Protein AF-0000000072569425 (afdb_homodimer)

Organism: NCBI:txid632245

Solvent-accessible surface area (backbone atoms only — not comparable to full-atom values): 17163 Å² total; per-residue (Å²): 118,71,64,62,54,55,52,51,53,49,50,49,52,51,51,50,49,50,48,49,51,51,51,50,51,50,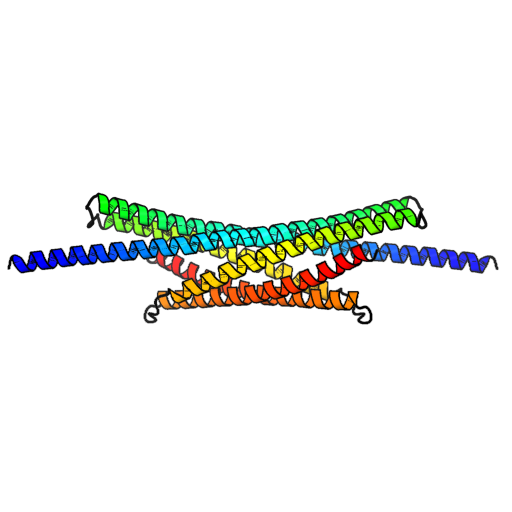49,53,54,51,44,53,52,40,52,55,45,32,51,23,28,49,36,32,20,48,12,27,50,32,38,28,50,17,38,50,47,50,46,49,52,49,50,52,53,51,51,49,51,52,52,31,59,73,65,69,43,80,76,60,57,68,64,59,53,48,54,51,49,51,50,52,47,52,51,48,33,52,21,32,50,37,36,37,53,13,34,49,34,34,36,52,17,37,51,51,46,34,51,51,38,49,54,53,55,70,65,51,76,86,55,70,86,39,67,68,46,40,50,51,49,51,18,44,49,30,31,34,52,8,32,51,32,29,41,53,8,34,52,30,29,33,53,11,41,45,49,50,31,51,54,38,51,49,54,60,68,75,97,119,71,65,60,55,55,52,50,52,49,50,49,52,52,51,50,50,51,49,50,51,51,51,50,51,50,48,53,52,50,44,53,51,40,53,52,44,33,52,24,27,48,37,32,20,48,12,26,50,33,37,28,49,18,38,50,45,50,45,50,51,49,51,51,52,52,52,49,50,52,52,31,61,73,64,69,42,80,77,56,55,68,65,60,52,49,54,51,48,50,50,50,47,52,52,48,34,53,22,32,48,37,36,37,54,13,35,49,34,34,36,52,17,37,53,51,45,35,50,50,38,50,54,53,56,71,67,52,79,85,55,68,87,36,68,67,49,40,49,50,49,52,17,44,51,31,32,34,53,9,32,51,32,28,41,54,8,34,53,30,29,35,53,12,41,45,48,51,31,50,55,40,50,48,53,59,68,76,97

pLDDT: mean 88.19, std 13.2, range [47.62, 98.94]

Foldseek 3Di:
DVVVVVVVVVVVVVVVVVVVVVVVVVVVVVVVLVVLLVVLVVLLVVLVVLLVVLVVLLVVLVVVVVVVVVVCVVVVPPPDDPVVVVVNVLVSLVSNLVSLVSNLVSLVSNLVSLVSVLVSLVVVLVPQDPDCPDPVSVVVNVVSVVVNVVSVVSNVVSVVVNVVSVVVSVVSVVVSVVD/DVVVVVVVVVVVVVVVVVVVVVVVVVVVVVVVLVVLLVVLVVLLVVLVVLLVVLVVLLVVLVVVVVVVVVVCVVVVPPVPDPVVVVVSVLVSLVSNLVSLVSNLVSLVSNLVSLVSVLVSLVVVLVPQDPDCPDPVSVVVNVVSVVVNVVSVVSNVVSVVVNVVSVVVSVVSVVVSVVD

Secondary structure (DSSP, 8-state):
-HHHHHHHHHHHHHHHHHHHHHHHHHHHHHHHHHHHHHHHHHHHHHHHHHHHHHHHHHHHHHHHHHHHHHHHHHHT-SS--HHHHHHHHHHHHHHHHHHHHHHHHHHHHHHHHHHHHHHHHHHHHHHS---TT-HHHHHHHHHHHHHHHHHHHHHHHHHHHHHHHHHHHHHHHHHHHH-/-HHHHHHHHHHHHHHHHHHHHHHHHHHHHHHHHHHHHHHHHHHHHHHHHHHHHHHHHHHHHHHHHHHHHHHHHHHT-SS--HHHHHHHHHHHHHHHHHHHHHHHHHHHHHHHHHHHHHHHHHHHHHHS---TT-HHHHHHHHHHHHHHHHHHHHHHHHHHHHHHHHHHHHHHHHHHHH-

Nearest PDB structures (foldseek):
  3ja6-assembly1_I  TM=3.158E-01  e=4.108E+00  Escherichia coli
  7n6g-assembly1_1T  TM=3.931E-01  e=9.288E+00  Chlamydomonas reinhardtii
  3ja6-assembly1_I  TM=3.158E-01  e=3.459E+00  Escherichia coli
  6ixg-assembly2_B  TM=3.075E-01  e=4.073E+00  Homo sapiens

Radius of gyration: 29.61 Å; Cα contacts (8 Å, |Δi|>4): 398; chains: 2; bounding box: 32×116×67 Å

Sequence (358 aa):
MRGDIIESDKNKVNDENAEYYNETIKDMQDMEILEAQSQAQMILALGYLLEYKASNQAMEIIRQRMSKRNSDKAAGNYENEEEKLEQEEKKWINEGLNADKTALIAAEFELYGQIILTNLDYIKLQRLPKDISRRDLMLTTTANDEIFYGAVFGLIGFMLNYKGVKILYDISNENVTFDMRGDIIESDKNKVNDENAEYYNETIKDMQDMEILEAQSQAQMILALGYLLEYKASNQAMEIIRQRMSKRNSDKAAGNYENEEEKLEQEEKKWINEGLNADKTALIAAEFELYGQIILTNLDYIKLQRLPKDISRRDLMLTTTANDEIFYGAVFGLIGFMLNYKGVKILYDISNENVTFD

Structure (mmCIF, N/CA/C/O backbone):
data_AF-0000000072569425-model_v1
#
loop_
_entity.id
_entity.type
_entity.pdbx_description
1 polymer 'Uncharacterized protein'
#
loop_
_atom_site.group_PDB
_atom_site.id
_atom_site.type_symbol
_atom_site.label_atom_id
_atom_site.label_alt_id
_atom_site.label_comp_id
_atom_site.label_asym_id
_atom_site.label_entity_id
_atom_site.label_seq_id
_atom_site.pdbx_PDB_ins_code
_atom_site.Cartn_x
_atom_site.Cartn_y
_atom_site.Cartn_z
_atom_site.occupancy
_atom_site.B_iso_or_equiv
_atom_site.auth_seq_id
_atom_site.auth_comp_id
_atom_site.auth_asym_id
_atom_site.auth_atom_id
_atom_site.pdbx_PDB_model_num
ATOM 1 N N . MET A 1 1 ? -11.844 59.406 27.875 1 56.41 1 MET A N 1
ATOM 2 C CA . MET A 1 1 ? -10.531 58.844 27.562 1 56.41 1 MET A CA 1
ATOM 3 C C . MET A 1 1 ? -10.32 57.5 28.25 1 56.41 1 MET A C 1
ATOM 5 O O . MET A 1 1 ? -9.75 56.594 27.656 1 56.41 1 MET A O 1
ATOM 9 N N . ARG A 1 2 ? -10.805 57.281 29.438 1 75.25 2 ARG A N 1
ATOM 10 C CA . ARG A 1 2 ? -10.711 56.031 30.172 1 75.25 2 ARG A CA 1
ATOM 11 C C . ARG A 1 2 ? -11.656 54.969 29.594 1 75.25 2 ARG A C 1
ATOM 13 O O . ARG A 1 2 ? -11.32 53.781 29.547 1 75.25 2 ARG A O 1
ATOM 20 N N . GLY A 1 3 ? -12.609 55.281 29.047 1 67.31 3 GLY A N 1
ATOM 21 C CA . GLY A 1 3 ? -13.602 54.406 28.469 1 67.31 3 GLY A CA 1
ATOM 22 C C . GLY A 1 3 ? -13.141 53.75 27.188 1 67.31 3 GLY A C 1
ATOM 23 O O . GLY A 1 3 ? -13.398 52.562 26.953 1 67.31 3 GLY A O 1
ATOM 24 N N . ASP A 1 4 ? -12.398 54.469 26.375 1 71.81 4 ASP A N 1
ATOM 25 C CA . ASP A 1 4 ? -11.914 54 25.094 1 71.81 4 ASP A CA 1
ATOM 26 C C . ASP A 1 4 ? -10.836 52.938 25.281 1 71.81 4 ASP A C 1
ATOM 28 O O . ASP A 1 4 ? -10.766 51.969 24.516 1 71.81 4 ASP A O 1
ATOM 32 N N . ILE A 1 5 ? -10.07 52.969 26.344 1 71 5 ILE A N 1
ATOM 33 C CA . ILE A 1 5 ? -8.992 52.031 26.625 1 71 5 ILE A CA 1
ATOM 34 C C . ILE A 1 5 ? -9.578 50.719 27.125 1 71 5 ILE A C 1
ATOM 36 O O . ILE A 1 5 ? -9.133 49.625 26.734 1 71 5 ILE A O 1
ATOM 40 N N . ILE A 1 6 ? -10.594 50.781 27.906 1 70.69 6 ILE A N 1
ATOM 41 C CA . ILE A 1 6 ? -11.234 49.594 28.469 1 70.69 6 ILE A CA 1
ATOM 42 C C . ILE A 1 6 ? -11.953 48.844 27.359 1 70.69 6 ILE A C 1
ATOM 44 O O . ILE A 1 6 ? -11.898 47.594 27.297 1 70.69 6 ILE A O 1
ATOM 48 N N . GLU A 1 7 ? -12.5 49.531 26.406 1 67.38 7 GLU A N 1
ATOM 49 C CA . GLU A 1 7 ? -13.195 48.906 25.297 1 67.38 7 GLU A CA 1
ATOM 50 C C . GLU A 1 7 ? -12.203 48.219 24.328 1 67.38 7 GLU A C 1
ATOM 52 O O . GLU A 1 7 ? -12.469 47.156 23.812 1 67.38 7 GLU A O 1
ATOM 57 N N . SER A 1 8 ? -11.102 48.875 24.188 1 70.62 8 SER A N 1
ATOM 58 C CA . SER A 1 8 ? -10.062 48.312 23.328 1 70.62 8 SER A CA 1
ATOM 59 C C . SER A 1 8 ? -9.469 47.031 23.953 1 70.62 8 SER A C 1
ATOM 61 O O . SER A 1 8 ? -9.227 46.062 23.25 1 70.62 8 SER A O 1
ATOM 63 N N . ASP A 1 9 ? -9.289 47.031 25.25 1 64.94 9 ASP A N 1
ATOM 64 C CA . ASP A 1 9 ? -8.742 45.875 25.984 1 64.94 9 ASP A CA 1
ATOM 65 C C . ASP A 1 9 ? -9.719 44.719 25.969 1 64.94 9 ASP A C 1
ATOM 67 O O . ASP A 1 9 ? -9.312 43.562 25.844 1 64.94 9 ASP A O 1
ATOM 71 N N . LYS A 1 10 ? -10.961 45.094 26 1 64.94 10 LYS A N 1
ATOM 72 C CA . LYS A 1 10 ? -11.992 44.062 25.953 1 64.94 10 LYS A CA 1
ATOM 73 C C . LYS A 1 10 ? -12.078 43.438 24.562 1 64.94 10 LYS A C 1
ATOM 75 O O . LYS A 1 10 ? -12.242 42.219 24.438 1 64.94 10 LYS A O 1
ATOM 80 N N . ASN A 1 11 ? -11.93 44.219 23.656 1 69.06 11 ASN A N 1
ATOM 81 C CA . ASN A 1 11 ? -11.961 43.719 22.281 1 69.06 11 ASN A CA 1
ATOM 82 C C . ASN A 1 11 ? -10.75 42.875 21.969 1 69.06 11 ASN A C 1
ATOM 84 O O . ASN A 1 11 ? -10.859 41.875 21.25 1 69.06 11 ASN A O 1
ATOM 88 N N . LYS A 1 12 ? -9.664 43.188 22.547 1 67.94 12 LYS A N 1
ATOM 89 C CA . LYS A 1 12 ? -8.453 42.406 22.359 1 67.94 12 LYS A CA 1
ATOM 90 C C . LYS A 1 12 ? -8.562 41.062 23.047 1 67.94 12 LYS A C 1
ATOM 92 O O . LYS A 1 12 ? -8.148 40.031 22.484 1 67.94 12 LYS A O 1
ATOM 97 N N . VAL A 1 13 ? -9.117 41.062 24.219 1 66.38 13 VAL A N 1
ATOM 98 C CA . VAL A 1 13 ? -9.305 39.844 24.953 1 66.38 13 VAL A CA 1
ATOM 99 C C . VAL A 1 13 ? -10.297 38.938 24.219 1 66.38 13 VAL A C 1
ATOM 101 O O . VAL A 1 13 ? -10.094 37.719 24.141 1 66.38 13 VAL A O 1
ATOM 104 N N . ASN A 1 14 ? -11.328 39.531 23.641 1 67.62 14 ASN A N 1
ATOM 105 C CA . ASN A 1 14 ? -12.32 38.781 22.891 1 67.62 14 ASN A CA 1
ATOM 106 C C . ASN A 1 14 ? -11.719 38.219 21.609 1 67.62 14 ASN A C 1
ATOM 108 O O . ASN A 1 14 ? -12.008 37.062 21.219 1 67.62 14 ASN A O 1
ATOM 112 N N . ASP A 1 15 ? -10.914 38.969 20.953 1 70.06 15 ASP A N 1
ATOM 113 C CA . ASP A 1 15 ? -10.242 38.5 19.734 1 70.06 15 ASP A CA 1
ATOM 114 C C . ASP A 1 15 ? -9.258 37.375 20.031 1 70.06 15 ASP A C 1
ATOM 116 O O . ASP A 1 15 ? -9.172 36.406 19.281 1 70.06 15 ASP A O 1
ATOM 120 N N . GLU A 1 16 ? -8.617 37.5 21.141 1 69.56 16 GLU A N 1
ATOM 121 C CA . GLU A 1 16 ? -7.672 36.469 21.562 1 69.56 16 GLU A CA 1
ATOM 122 C C . GLU A 1 16 ? -8.391 35.156 21.922 1 69.56 16 GLU A C 1
ATOM 124 O O . GLU A 1 16 ? -7.926 34.062 21.594 1 69.56 16 GLU A O 1
ATOM 129 N N . ASN A 1 17 ? -9.461 35.375 22.547 1 72.06 17 ASN A N 1
ATOM 130 C CA . ASN A 1 17 ? -10.266 34.188 22.906 1 72.06 17 ASN A CA 1
ATOM 131 C C . ASN A 1 17 ? -10.82 33.5 21.656 1 72.06 17 ASN A C 1
ATOM 133 O O . ASN A 1 17 ? -10.844 32.281 21.594 1 72.06 17 ASN A O 1
ATOM 137 N N . ALA A 1 18 ? -11.227 34.344 20.812 1 73.31 18 ALA A N 1
ATOM 138 C CA . ALA A 1 18 ? -11.75 33.781 19.562 1 73.31 18 ALA A CA 1
ATOM 139 C C . ALA A 1 18 ? -10.664 33.062 18.781 1 73.31 18 ALA A C 1
ATOM 141 O O . ALA A 1 18 ? -10.906 31.984 18.234 1 73.31 18 ALA A O 1
ATOM 142 N N . GLU A 1 19 ? -9.531 33.562 18.75 1 75.56 19 GLU A N 1
ATOM 143 C CA . GLU A 1 19 ? -8.398 32.938 18.078 1 75.56 19 GLU A CA 1
ATOM 144 C C . GLU A 1 19 ? -8.016 31.625 18.75 1 75.56 19 GLU A C 1
ATOM 146 O O . GLU A 1 19 ? -7.762 30.625 18.094 1 75.56 19 GLU A O 1
ATOM 151 N N . TYR A 1 20 ? -8.016 31.672 20 1 74.62 20 TYR A N 1
ATOM 152 C CA . TYR A 1 20 ? -7.742 30.484 20.797 1 74.62 20 TYR A CA 1
ATOM 153 C C . TYR A 1 20 ? -8.734 29.375 20.469 1 74.62 20 TYR A C 1
ATOM 155 O O . TYR A 1 20 ? -8.344 28.219 20.25 1 74.62 20 TYR A O 1
ATOM 163 N N . TYR A 1 21 ? -9.914 29.766 20.469 1 74.94 21 TYR A N 1
ATOM 164 C CA . TYR A 1 21 ? -10.969 28.781 20.203 1 74.94 21 TYR A CA 1
ATOM 165 C C . TYR A 1 21 ? -10.867 28.234 18.781 1 74.94 21 TYR A C 1
ATOM 167 O O . TYR A 1 21 ? -11.016 27.031 18.562 1 74.94 21 TYR A O 1
ATOM 175 N N . ASN A 1 22 ? -10.586 29.062 17.922 1 82.06 22 ASN A N 1
ATOM 176 C CA . ASN A 1 22 ? -10.453 28.641 16.516 1 82.06 22 ASN A CA 1
ATOM 177 C C . ASN A 1 22 ? -9.273 27.688 16.328 1 82.06 22 ASN A C 1
ATOM 179 O O . ASN A 1 22 ? -9.383 26.703 15.609 1 82.06 22 ASN A O 1
ATOM 183 N N . GLU A 1 23 ? -8.203 27.984 16.984 1 84.06 23 GLU A N 1
ATOM 184 C CA . GLU A 1 23 ? -7.023 27.141 16.891 1 84.06 23 GLU A CA 1
ATOM 185 C C . GLU A 1 23 ? -7.273 25.781 17.531 1 84.06 23 GLU A C 1
ATOM 187 O O . GLU A 1 23 ? -6.797 24.75 17.031 1 84.06 23 GLU A O 1
ATOM 192 N N . THR A 1 24 ? -7.969 25.812 18.562 1 85.5 24 THR A N 1
ATOM 193 C CA . THR A 1 24 ? -8.289 24.562 19.266 1 85.5 24 THR A CA 1
ATOM 194 C C . THR A 1 24 ? -9.188 23.672 18.406 1 85.5 24 THR A C 1
ATOM 196 O O . THR A 1 24 ? -8.961 22.469 18.297 1 85.5 24 THR A O 1
ATOM 199 N N . ILE A 1 25 ? -10.172 24.234 17.766 1 88.81 25 ILE A N 1
ATOM 200 C CA . ILE A 1 25 ? -11.086 23.5 16.891 1 88.81 25 ILE A CA 1
ATOM 201 C C . ILE A 1 25 ? -10.312 22.922 15.703 1 88.81 25 ILE A C 1
ATOM 203 O O . ILE A 1 25 ? -10.516 21.766 15.32 1 88.81 25 ILE A O 1
ATOM 207 N N . LYS A 1 26 ? -9.477 23.719 15.188 1 89.75 26 LYS A N 1
ATOM 208 C CA . LYS A 1 26 ? -8.648 23.25 14.078 1 89.75 26 LYS A CA 1
ATOM 209 C C . LYS A 1 26 ? -7.785 22.078 14.492 1 89.75 26 LYS A C 1
ATOM 211 O O . LYS A 1 26 ? -7.691 21.078 13.766 1 89.75 26 LYS A O 1
ATOM 216 N N . ASP A 1 27 ? -7.203 22.203 15.664 1 92.88 27 ASP A N 1
ATOM 217 C CA . ASP A 1 27 ? -6.359 21.125 16.172 1 92.88 27 ASP A CA 1
ATOM 218 C C . ASP A 1 27 ? -7.172 19.859 16.391 1 92.88 27 ASP A C 1
ATOM 220 O O . ASP A 1 27 ? -6.703 18.75 16.109 1 92.88 27 ASP A O 1
ATOM 224 N N . MET A 1 28 ? -8.32 20.016 16.906 1 93.62 28 MET A N 1
ATOM 225 C CA . MET A 1 28 ? -9.18 18.859 17.141 1 93.62 28 MET A CA 1
ATOM 226 C C . MET A 1 28 ? -9.562 18.188 15.828 1 93.62 28 MET A C 1
ATOM 228 O O . MET A 1 28 ? -9.547 16.953 15.734 1 93.62 28 MET A O 1
ATOM 232 N N . GLN A 1 29 ? -9.906 18.906 14.852 1 94.56 29 GLN A N 1
ATOM 233 C CA . GLN A 1 29 ? -10.242 18.359 13.547 1 94.56 29 GLN A CA 1
ATOM 234 C C . GLN A 1 29 ? -9.039 17.688 12.906 1 94.56 29 GLN A C 1
ATOM 236 O O . GLN A 1 29 ? -9.172 16.609 12.312 1 94.56 29 GLN A O 1
ATOM 241 N N . ASP A 1 30 ? -7.922 18.344 13 1 95.88 30 ASP A N 1
ATOM 242 C CA . ASP A 1 30 ? -6.699 17.734 12.477 1 95.88 30 ASP A CA 1
ATOM 243 C C . ASP A 1 30 ? -6.41 16.406 13.156 1 95.88 30 ASP A C 1
ATOM 245 O O . ASP A 1 30 ? -6.004 15.438 12.5 1 95.88 30 ASP A O 1
ATOM 249 N N . MET A 1 31 ? -6.598 16.359 14.445 1 97.31 31 MET A N 1
ATOM 250 C CA . MET A 1 31 ? -6.383 15.141 15.203 1 97.31 31 MET A CA 1
ATOM 251 C C . MET A 1 31 ? -7.305 14.023 14.719 1 97.31 31 MET A C 1
ATOM 253 O O . MET A 1 31 ? -6.875 12.883 14.555 1 97.31 31 MET A O 1
ATOM 257 N N . GLU A 1 32 ? -8.547 14.352 14.477 1 97.31 32 GLU A N 1
ATOM 258 C CA . GLU A 1 32 ? -9.516 13.375 13.984 1 97.31 32 GLU A CA 1
ATOM 259 C C . GLU A 1 32 ? -9.094 12.812 12.633 1 97.31 32 GLU A C 1
ATOM 261 O O . GLU A 1 32 ? -9.164 11.602 12.406 1 97.31 32 GLU A O 1
ATOM 266 N N . ILE A 1 33 ? -8.672 13.641 11.789 1 98 33 ILE A N 1
ATOM 267 C CA . ILE A 1 33 ? -8.242 13.234 10.453 1 98 33 ILE A CA 1
ATOM 268 C C . ILE A 1 33 ? -7.016 12.336 10.562 1 98 33 ILE A C 1
ATOM 270 O O . ILE A 1 33 ? -6.961 11.281 9.922 1 98 33 ILE A O 1
ATOM 274 N N . LEU A 1 34 ? -6.066 12.719 11.375 1 98.44 34 LEU A N 1
ATOM 275 C CA . LEU A 1 34 ? -4.828 11.961 11.523 1 98.44 34 LEU A CA 1
ATOM 276 C C . LEU A 1 34 ? -5.098 10.602 12.156 1 98.44 34 LEU A C 1
ATOM 278 O O . LEU A 1 34 ? -4.449 9.609 11.82 1 98.44 34 LEU A O 1
ATOM 282 N N . GLU A 1 35 ? -6.004 10.547 13.094 1 98.31 35 GLU A N 1
ATOM 283 C CA . GLU A 1 35 ? -6.363 9.273 13.719 1 98.31 35 GLU A CA 1
ATOM 284 C C . GLU A 1 35 ? -6.957 8.312 12.688 1 98.31 35 GLU A C 1
ATOM 286 O O . GLU A 1 35 ? -6.562 7.148 12.625 1 98.31 35 GLU A O 1
ATOM 291 N N . ALA A 1 36 ? -7.895 8.812 11.938 1 98.56 36 ALA A N 1
ATOM 292 C CA . ALA A 1 36 ? -8.477 8 10.875 1 98.56 36 ALA A CA 1
ATOM 293 C C . ALA A 1 36 ? -7.41 7.574 9.867 1 98.56 36 ALA A C 1
ATOM 295 O O . ALA A 1 36 ? -7.402 6.43 9.406 1 98.56 36 ALA A O 1
ATOM 296 N N . GLN A 1 37 ? -6.551 8.477 9.516 1 98.75 37 GLN A N 1
ATOM 297 C CA . GLN A 1 37 ? -5.457 8.203 8.594 1 98.75 37 GLN A CA 1
ATOM 298 C C . GLN A 1 37 ? -4.547 7.102 9.125 1 98.75 37 GLN A C 1
ATOM 300 O O . GLN A 1 37 ? -4.176 6.184 8.391 1 98.75 37 GLN A O 1
ATOM 305 N N . SER A 1 38 ? -4.152 7.234 10.375 1 98.62 38 SER A N 1
ATOM 306 C CA . SER A 1 38 ? -3.271 6.238 10.977 1 98.62 38 SER A CA 1
ATOM 307 C C . SER A 1 38 ? -3.918 4.855 10.977 1 98.62 38 SER A C 1
ATOM 309 O O . SER A 1 38 ? -3.244 3.85 10.75 1 98.62 38 SER A O 1
ATOM 311 N N . GLN A 1 39 ? -5.203 4.812 11.227 1 98.44 39 GLN A N 1
ATOM 312 C CA . GLN A 1 39 ? -5.918 3.541 11.18 1 98.44 39 GLN A CA 1
ATOM 313 C C . GLN A 1 39 ? -5.918 2.957 9.773 1 98.44 39 GLN A C 1
ATOM 315 O O . GLN A 1 39 ? -5.707 1.756 9.586 1 98.44 39 GLN A O 1
ATOM 320 N N . ALA A 1 40 ? -6.199 3.771 8.789 1 98.88 40 ALA A N 1
ATOM 321 C CA . ALA A 1 40 ? -6.188 3.318 7.398 1 98.88 40 ALA A CA 1
ATOM 322 C C . ALA A 1 40 ? -4.812 2.787 7.008 1 98.88 40 ALA A C 1
ATOM 324 O O . ALA A 1 40 ? -4.703 1.778 6.305 1 98.88 40 ALA A O 1
ATOM 325 N N . GLN A 1 41 ? -3.75 3.461 7.449 1 98.88 41 GLN A N 1
ATOM 326 C CA . GLN A 1 41 ? -2.379 3.051 7.168 1 98.88 41 GLN A CA 1
ATOM 327 C C . GLN A 1 41 ? -2.078 1.683 7.773 1 98.88 41 GLN A C 1
ATOM 329 O O . GLN A 1 41 ? -1.418 0.853 7.145 1 98.88 41 GLN A O 1
ATOM 334 N N . MET A 1 42 ? -2.584 1.407 8.922 1 98.81 42 MET A N 1
ATOM 335 C CA . MET A 1 42 ? -2.42 0.097 9.547 1 98.81 42 MET A CA 1
ATOM 336 C C . MET A 1 42 ? -3.176 -0.975 8.773 1 98.81 42 MET A C 1
ATOM 338 O O . MET A 1 42 ? -2.693 -2.1 8.625 1 98.81 42 MET A O 1
ATOM 342 N N . ILE A 1 43 ? -4.336 -0.649 8.32 1 98.88 43 ILE A N 1
ATOM 343 C CA . ILE A 1 43 ? -5.125 -1.574 7.512 1 98.88 43 ILE A CA 1
ATOM 344 C C . ILE A 1 43 ? -4.363 -1.922 6.234 1 98.88 43 ILE A C 1
ATOM 346 O O . ILE A 1 43 ? -4.285 -3.09 5.848 1 98.88 43 ILE A O 1
ATOM 350 N N . LEU A 1 44 ? -3.787 -0.928 5.605 1 98.94 44 LEU A N 1
ATOM 351 C CA . LEU A 1 44 ? -3.02 -1.157 4.387 1 98.94 44 LEU A CA 1
ATOM 352 C C . LEU A 1 44 ? -1.782 -2.002 4.676 1 98.94 44 LEU A C 1
ATOM 354 O O . LEU A 1 44 ? -1.461 -2.918 3.916 1 98.94 44 LEU A O 1
ATOM 358 N N . ALA A 1 45 ? -1.058 -1.687 5.77 1 98.94 45 ALA A N 1
ATOM 359 C CA . ALA A 1 45 ? 0.091 -2.498 6.164 1 98.94 45 ALA A CA 1
ATOM 360 C C . ALA A 1 45 ? -0.31 -3.957 6.359 1 98.94 45 ALA A C 1
ATOM 362 O O . ALA A 1 45 ? 0.39 -4.867 5.906 1 98.94 45 ALA A O 1
ATOM 363 N N . LEU A 1 46 ? -1.448 -4.145 6.996 1 98.88 46 LEU A N 1
ATOM 364 C CA . LEU A 1 46 ? -1.947 -5.5 7.207 1 98.88 46 LEU A CA 1
ATOM 365 C C . LEU A 1 46 ? -2.252 -6.18 5.879 1 98.88 46 LEU A C 1
ATOM 367 O O . LEU A 1 46 ? -1.997 -7.375 5.715 1 98.88 46 LEU A O 1
ATOM 371 N N . GLY A 1 47 ? -2.842 -5.434 5 1 98.88 47 GLY A N 1
ATOM 372 C CA . GLY A 1 47 ? -3.074 -5.977 3.67 1 98.88 47 GLY A CA 1
ATOM 373 C C . GLY A 1 47 ? -1.817 -6.531 3.025 1 98.88 47 GLY A C 1
ATOM 374 O O . GLY A 1 47 ? -1.806 -7.668 2.553 1 98.88 47 GLY A O 1
ATOM 375 N N . TYR A 1 48 ? -0.725 -5.828 3.07 1 98.88 48 TYR A N 1
ATOM 376 C CA . TYR A 1 48 ? 0.519 -6.277 2.451 1 98.88 48 TYR A CA 1
ATOM 377 C C . TYR A 1 48 ? 1.138 -7.426 3.238 1 98.88 48 TYR A C 1
ATOM 379 O O . TYR A 1 48 ? 1.766 -8.312 2.658 1 98.88 48 TYR A O 1
ATOM 387 N N . LEU A 1 49 ? 0.974 -7.449 4.539 1 98.88 49 LEU A N 1
ATOM 388 C CA . LEU A 1 49 ? 1.444 -8.578 5.332 1 98.88 49 LEU A CA 1
ATOM 389 C C . LEU A 1 49 ? 0.679 -9.852 4.977 1 98.88 49 LEU A C 1
ATOM 391 O O . LEU A 1 49 ? 1.251 -10.945 4.965 1 98.88 49 LEU A O 1
ATOM 395 N N . LEU A 1 50 ? -0.583 -9.664 4.734 1 98.94 50 LEU A N 1
ATOM 396 C CA . LEU A 1 50 ? -1.379 -10.805 4.301 1 98.94 50 LEU A CA 1
ATOM 397 C C . LEU A 1 50 ? -0.956 -11.266 2.91 1 98.94 50 LEU A C 1
ATOM 399 O O . LEU A 1 50 ? -0.931 -12.469 2.631 1 98.94 50 LEU A O 1
ATOM 403 N N . GLU A 1 51 ? -0.635 -10.367 1.985 1 98.88 51 GLU A N 1
ATOM 404 C CA . GLU A 1 51 ? -0.076 -10.742 0.691 1 98.88 51 GLU A CA 1
ATOM 405 C C . GLU A 1 51 ? 1.224 -11.523 0.859 1 98.88 51 GLU A C 1
ATOM 407 O O . GLU A 1 51 ? 1.456 -12.508 0.155 1 98.88 51 GLU A O 1
ATOM 412 N N . TYR A 1 52 ? 2.053 -11.023 1.707 1 98.88 52 TYR A N 1
ATOM 413 C CA . TYR A 1 52 ? 3.287 -11.727 2.041 1 98.88 52 TYR A CA 1
ATOM 414 C C . TYR A 1 52 ? 2.998 -13.148 2.492 1 98.88 52 TYR A C 1
ATOM 416 O O . TYR A 1 52 ? 3.662 -14.094 2.053 1 98.88 52 TYR A O 1
ATOM 424 N N . LYS A 1 53 ? 2.051 -13.312 3.344 1 98.81 53 LYS A N 1
ATOM 425 C CA . LYS A 1 53 ? 1.645 -14.633 3.814 1 98.81 53 LYS A CA 1
ATOM 426 C C . LYS A 1 53 ? 1.167 -15.508 2.656 1 98.81 53 LYS A C 1
ATOM 428 O O . LYS A 1 53 ? 1.534 -16.672 2.562 1 98.81 53 LYS A O 1
ATOM 433 N N . ALA A 1 54 ? 0.317 -14.953 1.83 1 98.81 54 ALA A N 1
ATOM 434 C CA . ALA A 1 54 ? -0.189 -15.688 0.673 1 98.81 54 ALA A CA 1
ATOM 435 C C . ALA A 1 54 ? 0.955 -16.172 -0.215 1 98.81 54 ALA A C 1
ATOM 437 O O . ALA A 1 54 ? 0.954 -17.312 -0.676 1 98.81 54 ALA A O 1
ATOM 438 N N . SER A 1 55 ? 1.942 -15.289 -0.455 1 98.62 55 SER A N 1
ATOM 439 C CA . SER A 1 55 ? 3.109 -15.648 -1.253 1 98.62 55 SER A CA 1
ATOM 440 C C . SER A 1 55 ? 3.893 -16.781 -0.608 1 98.62 55 SER A C 1
ATOM 442 O O . SER A 1 55 ? 4.348 -17.703 -1.298 1 98.62 55 SER A O 1
ATOM 444 N N . ASN A 1 56 ? 4.031 -16.75 0.677 1 98.62 56 ASN A N 1
ATOM 445 C CA . ASN A 1 56 ? 4.723 -17.828 1.39 1 98.62 56 ASN A CA 1
ATOM 446 C C . ASN A 1 56 ? 3.963 -19.141 1.289 1 98.62 56 ASN A C 1
ATOM 448 O O . ASN A 1 56 ? 4.574 -20.219 1.168 1 98.62 56 ASN A O 1
ATOM 452 N N . GLN A 1 57 ? 2.668 -19.047 1.377 1 98.31 57 GLN A N 1
ATOM 453 C CA . GLN A 1 57 ? 1.846 -20.234 1.203 1 98.31 57 GLN A CA 1
ATOM 454 C C . GLN A 1 57 ? 2.051 -20.844 -0.18 1 98.31 57 GLN A C 1
ATOM 456 O O . GLN A 1 57 ? 2.168 -22.062 -0.314 1 98.31 57 GLN A O 1
ATOM 461 N N . ALA A 1 58 ? 2.094 -20.031 -1.191 1 97.75 58 ALA A N 1
ATOM 462 C CA . ALA A 1 58 ? 2.342 -20.5 -2.555 1 97.75 58 ALA A CA 1
AT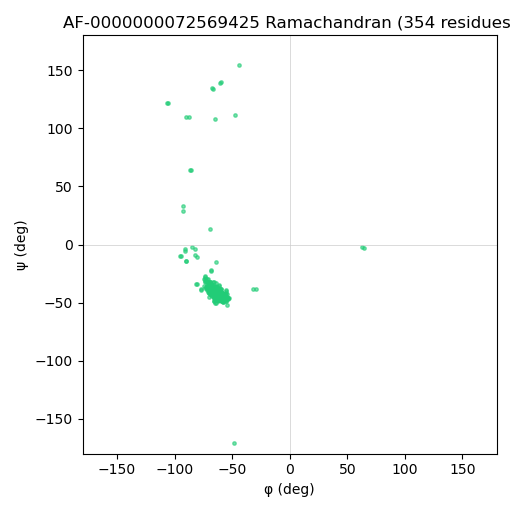OM 463 C C . ALA A 1 58 ? 3.725 -21.125 -2.674 1 97.75 58 ALA A C 1
ATOM 465 O O . ALA A 1 58 ? 3.883 -22.172 -3.312 1 97.75 58 ALA A O 1
ATOM 466 N N . MET A 1 59 ? 4.707 -20.531 -2.057 1 97.81 59 MET A N 1
ATOM 467 C CA . MET A 1 59 ? 6.066 -21.062 -2.096 1 97.81 59 MET A CA 1
ATOM 468 C C . MET A 1 59 ? 6.133 -22.422 -1.423 1 97.81 59 MET A C 1
ATOM 470 O O . MET A 1 59 ? 6.848 -23.312 -1.886 1 97.81 59 MET A O 1
ATOM 474 N N . GLU A 1 60 ? 5.43 -22.547 -0.385 1 97.56 60 GLU A N 1
ATOM 475 C CA . GLU A 1 60 ? 5.418 -23.812 0.331 1 97.56 60 GLU A CA 1
ATOM 476 C C . GLU A 1 60 ? 4.863 -24.938 -0.544 1 97.56 60 GLU A C 1
ATOM 478 O O . GLU A 1 60 ? 5.367 -26.062 -0.515 1 97.56 60 GLU A O 1
ATOM 483 N N . ILE A 1 61 ? 3.83 -24.688 -1.303 1 95.56 61 ILE A N 1
ATOM 484 C CA . ILE A 1 61 ? 3.262 -25.672 -2.223 1 95.56 61 ILE A CA 1
ATOM 485 C C . ILE A 1 61 ? 4.32 -26.109 -3.232 1 95.56 61 ILE A C 1
ATOM 487 O O . ILE A 1 61 ? 4.484 -27.297 -3.498 1 95.56 61 ILE A O 1
ATOM 491 N N . ILE A 1 62 ? 5.016 -25.156 -3.771 1 95.38 62 ILE A N 1
ATOM 492 C CA . ILE A 1 62 ? 6.055 -25.438 -4.754 1 95.38 62 ILE A CA 1
ATOM 493 C C . ILE A 1 62 ? 7.145 -26.297 -4.113 1 95.38 62 ILE A C 1
ATOM 495 O O . ILE A 1 62 ? 7.609 -27.281 -4.715 1 95.38 62 ILE A O 1
ATOM 499 N N . ARG A 1 63 ? 7.555 -25.953 -2.908 1 95.44 63 ARG A N 1
ATOM 500 C CA . ARG A 1 63 ? 8.57 -26.734 -2.203 1 95.44 63 ARG A CA 1
ATOM 501 C C . ARG A 1 63 ? 8.133 -28.172 -2.02 1 95.44 63 ARG A C 1
ATOM 503 O O . ARG A 1 63 ? 8.922 -29.109 -2.217 1 95.44 63 ARG A O 1
ATOM 510 N N . GLN A 1 64 ? 6.914 -28.375 -1.673 1 92.38 64 GLN A N 1
ATOM 511 C CA . GLN A 1 64 ? 6.379 -29.719 -1.485 1 92.38 64 GLN A CA 1
ATOM 512 C C . GLN A 1 64 ? 6.391 -30.5 -2.795 1 92.38 64 GLN A C 1
ATOM 514 O O . GLN A 1 64 ? 6.762 -31.688 -2.816 1 92.38 64 GLN A O 1
ATOM 519 N N . ARG A 1 65 ? 5.988 -29.859 -3.83 1 88.62 65 ARG A N 1
ATOM 520 C CA . ARG A 1 65 ? 5.992 -30.484 -5.141 1 88.62 65 ARG A CA 1
ATOM 521 C C . ARG A 1 65 ? 7.406 -30.891 -5.547 1 88.62 65 ARG A C 1
ATOM 523 O O . ARG A 1 65 ? 7.625 -32 -6.035 1 88.62 65 ARG A O 1
ATOM 530 N N . MET A 1 66 ? 8.273 -29.984 -5.348 1 88.88 66 MET A N 1
ATOM 531 C CA . MET A 1 66 ? 9.664 -30.266 -5.699 1 88.88 66 MET A CA 1
ATOM 532 C C . MET A 1 66 ? 10.227 -31.406 -4.867 1 88.88 66 MET A C 1
ATOM 534 O O . MET A 1 66 ? 10.93 -32.281 -5.391 1 88.88 66 MET A O 1
ATOM 538 N N . SER A 1 67 ? 9.93 -31.359 -3.621 1 89.19 67 SER A N 1
ATOM 539 C CA . SER A 1 67 ? 10.383 -32.406 -2.727 1 89.19 67 SER A CA 1
ATOM 540 C C . SER A 1 67 ? 9.828 -33.781 -3.146 1 89.19 67 SER A C 1
ATOM 542 O O . SER A 1 67 ? 10.539 -34.781 -3.129 1 89.19 67 SER A O 1
ATOM 544 N N . LYS A 1 68 ? 8.625 -33.812 -3.492 1 85.81 68 LYS A N 1
ATOM 545 C CA . LYS A 1 68 ? 7.984 -35.062 -3.936 1 85.81 68 LYS A CA 1
ATOM 546 C C . LYS A 1 68 ? 8.617 -35.562 -5.227 1 85.81 68 LYS A C 1
ATOM 548 O O . LYS A 1 68 ? 8.867 -36.781 -5.371 1 85.81 68 LYS A O 1
ATOM 553 N N . ARG A 1 69 ? 8.828 -34.688 -6.148 1 83.25 69 ARG A N 1
ATOM 554 C CA . ARG A 1 69 ? 9.453 -35.094 -7.41 1 83.25 69 ARG A CA 1
ATOM 555 C C . ARG A 1 69 ? 10.836 -35.688 -7.176 1 83.25 69 ARG A C 1
ATOM 557 O O . ARG A 1 69 ? 11.211 -36.656 -7.809 1 83.25 69 ARG A O 1
ATOM 564 N N . ASN A 1 70 ? 11.5 -35.062 -6.328 1 83.12 70 ASN A N 1
ATOM 565 C CA . ASN A 1 70 ? 12.828 -35.562 -6.004 1 83.12 70 ASN A CA 1
ATOM 566 C C . ASN A 1 70 ? 12.766 -36.938 -5.355 1 83.12 70 ASN A C 1
ATOM 568 O O . ASN A 1 70 ? 13.578 -37.812 -5.66 1 83.12 70 ASN A O 1
ATOM 572 N N . SER A 1 71 ? 11.828 -37.125 -4.488 1 82.75 71 SER A N 1
ATOM 573 C CA . SER A 1 71 ? 11.656 -38.438 -3.824 1 82.75 71 SER A CA 1
ATOM 574 C C . SER A 1 71 ? 11.258 -39.5 -4.816 1 82.75 71 SER A C 1
ATOM 576 O O . SER A 1 71 ? 11.75 -40.625 -4.746 1 82.75 71 SER A O 1
ATOM 578 N N . ASP A 1 72 ? 10.375 -39.188 -5.75 1 77.25 72 ASP A N 1
ATOM 579 C CA . ASP A 1 72 ? 9.93 -40.125 -6.762 1 77.25 72 ASP A CA 1
ATOM 580 C C . ASP A 1 72 ? 11.07 -40.5 -7.711 1 77.25 72 ASP A C 1
ATOM 582 O O . ASP A 1 72 ? 11.211 -41.656 -8.094 1 77.25 72 ASP A O 1
ATOM 586 N N . LYS A 1 73 ? 11.82 -39.531 -8.047 1 77 73 LYS A N 1
ATOM 587 C CA . LYS A 1 73 ? 12.977 -39.781 -8.906 1 77 73 LYS A CA 1
ATOM 588 C C . LYS A 1 73 ? 13.984 -40.719 -8.219 1 77 73 LYS A C 1
ATOM 590 O O . LYS A 1 73 ? 14.516 -41.625 -8.836 1 77 73 LYS A O 1
ATOM 595 N N . ALA A 1 74 ? 14.203 -40.469 -7.074 1 76.12 74 ALA A N 1
ATOM 596 C CA . ALA A 1 74 ? 15.156 -41.281 -6.305 1 76.12 74 ALA A CA 1
ATOM 597 C C . ALA A 1 74 ? 14.664 -42.688 -6.129 1 76.12 74 ALA A C 1
ATOM 599 O O . ALA A 1 74 ? 15.461 -43.625 -6.082 1 76.12 74 ALA A O 1
ATOM 600 N N . ALA A 1 75 ? 13.367 -42.812 -6.043 1 73.62 75 ALA A N 1
ATOM 601 C CA . ALA A 1 75 ? 12.781 -44.125 -5.793 1 73.62 75 ALA A CA 1
ATOM 602 C C . ALA A 1 75 ? 12.602 -44.906 -7.094 1 73.62 75 ALA A C 1
ATOM 604 O O . ALA A 1 75 ? 12.336 -46.094 -7.074 1 73.62 75 ALA A O 1
ATOM 605 N N . GLY A 1 76 ? 12.93 -44.344 -8.266 1 64.81 76 GLY A N 1
ATOM 606 C CA . GLY A 1 76 ? 12.695 -45 -9.547 1 64.81 76 GLY A CA 1
ATOM 607 C C . GLY A 1 76 ? 11.227 -45.25 -9.836 1 64.81 76 GLY A C 1
ATOM 608 O O . GLY A 1 76 ? 10.891 -46.094 -10.656 1 64.81 76 GLY A O 1
ATOM 609 N N . ASN A 1 77 ? 10.367 -44.938 -9 1 56.56 77 ASN A N 1
ATOM 610 C CA . ASN A 1 77 ? 8.93 -45.156 -9.07 1 56.56 77 ASN A CA 1
ATOM 611 C C . ASN A 1 77 ? 8.203 -44.031 -9.789 1 56.56 77 ASN A C 1
ATOM 613 O O . ASN A 1 77 ? 7.859 -43.031 -9.18 1 56.56 77 ASN A O 1
ATOM 617 N N . TYR A 1 78 ? 8.555 -43.938 -11.086 1 51.28 78 TYR A N 1
ATOM 618 C CA . TYR A 1 78 ? 7.793 -42.906 -11.797 1 51.28 78 TYR A CA 1
ATOM 619 C C . TYR A 1 78 ? 6.293 -43.125 -11.633 1 51.28 78 TYR A C 1
ATOM 621 O O . TYR A 1 78 ? 5.5 -42.219 -11.875 1 51.28 78 TYR A O 1
ATOM 629 N N . GLU A 1 79 ? 5.891 -44.531 -12 1 47.62 79 GLU A N 1
ATOM 630 C CA . GLU A 1 79 ? 4.496 -44.906 -12.227 1 47.62 79 GLU A CA 1
ATOM 631 C C 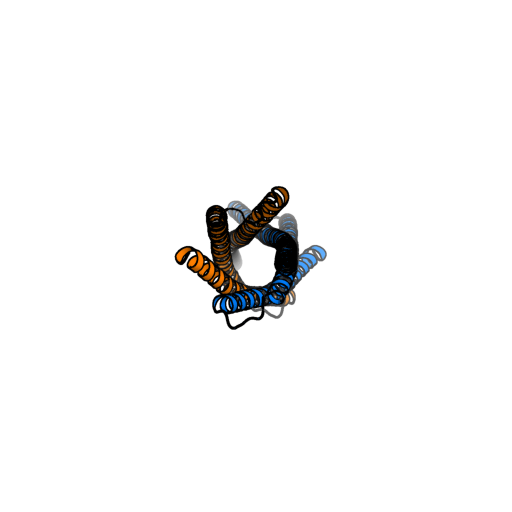. GLU A 1 79 ? 3.668 -44.75 -10.953 1 47.62 79 GLU A C 1
ATOM 633 O O . GLU A 1 79 ? 2.523 -45.188 -10.891 1 47.62 79 GLU A O 1
ATOM 638 N N . ASN A 1 80 ? 4.312 -44.625 -9.859 1 49.62 80 ASN A N 1
ATOM 639 C CA . ASN A 1 80 ? 3.523 -45.219 -8.781 1 49.62 80 ASN A CA 1
ATOM 640 C C . ASN A 1 80 ? 2.074 -44.719 -8.82 1 49.62 80 ASN A C 1
ATOM 642 O O . ASN A 1 80 ? 1.752 -43.781 -9.539 1 49.62 80 ASN A O 1
ATOM 646 N N . GLU A 1 81 ? 1.247 -45.094 -7.625 1 55.19 81 GLU A N 1
ATOM 647 C CA . GLU A 1 81 ? -0.181 -45.375 -7.492 1 55.19 81 GLU A CA 1
ATOM 648 C C . GLU A 1 81 ? -1.014 -44.125 -7.793 1 55.19 81 GLU A C 1
ATOM 650 O O . GLU A 1 81 ? -0.779 -43.062 -7.215 1 55.19 81 GLU A O 1
ATOM 655 N N . GLU A 1 82 ? -1.625 -44.219 -8.898 1 56.59 82 GLU A N 1
ATOM 656 C CA . GLU A 1 82 ? -2.631 -43.25 -9.336 1 56.59 82 GLU A CA 1
ATOM 657 C C . GLU A 1 82 ? -3.348 -42.625 -8.141 1 56.59 82 GLU A C 1
ATOM 659 O O . GLU A 1 82 ? -3.568 -41.406 -8.109 1 56.59 82 GLU A O 1
ATOM 664 N N . GLU A 1 83 ? -3.568 -43.562 -7.152 1 60.34 83 GLU A N 1
ATOM 665 C CA . GLU A 1 83 ? -4.336 -43.062 -6.012 1 60.34 83 GLU A CA 1
ATOM 666 C C . GLU A 1 83 ? -3.531 -42.062 -5.191 1 60.34 83 GLU A C 1
ATOM 668 O O . GLU A 1 83 ? -4.074 -41.062 -4.719 1 60.34 83 GLU A O 1
ATOM 673 N N . LYS A 1 84 ? -2.256 -42.406 -4.977 1 65.94 84 LYS A N 1
ATOM 674 C CA . LYS A 1 84 ? -1.403 -41.5 -4.195 1 65.94 84 LYS A CA 1
ATOM 675 C C . LYS A 1 84 ? -1.173 -40.188 -4.93 1 65.94 84 LYS A C 1
ATOM 677 O O . LYS A 1 84 ? -1.183 -39.125 -4.316 1 65.94 84 LYS A O 1
ATOM 682 N N . LEU A 1 85 ? -1.129 -40.219 -6.137 1 69.31 85 LEU A N 1
ATOM 683 C CA . LEU A 1 85 ? -0.948 -39.031 -6.961 1 69.31 85 LEU A CA 1
ATOM 684 C C . LEU A 1 85 ? -2.191 -38.156 -6.926 1 69.31 85 LEU A C 1
ATOM 686 O O . LEU A 1 85 ? -2.084 -36.938 -6.852 1 69.31 85 LEU A O 1
ATOM 690 N N . GLU A 1 86 ? -3.295 -38.906 -6.863 1 73.75 86 GLU A N 1
ATOM 691 C CA . GLU A 1 86 ? -4.547 -38.156 -6.812 1 73.75 86 GLU A CA 1
ATOM 692 C C . GLU A 1 86 ? -4.703 -37.438 -5.48 1 73.75 86 GLU A C 1
ATOM 694 O O . GLU A 1 86 ? -5.16 -36.281 -5.441 1 73.75 86 GLU A O 1
ATOM 699 N N . GLN A 1 87 ? -4.348 -38.125 -4.367 1 77.88 87 GLN A N 1
ATOM 700 C CA . GLN A 1 87 ? -4.449 -37.5 -3.047 1 77.88 87 GLN A CA 1
ATOM 701 C C . GLN A 1 87 ? -3.494 -36.344 -2.914 1 77.88 87 GLN A C 1
ATOM 703 O O . GLN A 1 87 ? -3.844 -35.312 -2.332 1 77.88 87 GLN A O 1
ATOM 708 N N . GLU A 1 88 ? -2.383 -36.438 -3.447 1 80.12 88 GLU A N 1
ATOM 709 C CA . GLU A 1 88 ? -1.396 -35.375 -3.395 1 80.12 88 GLU A CA 1
ATOM 710 C C . GLU A 1 88 ? -1.8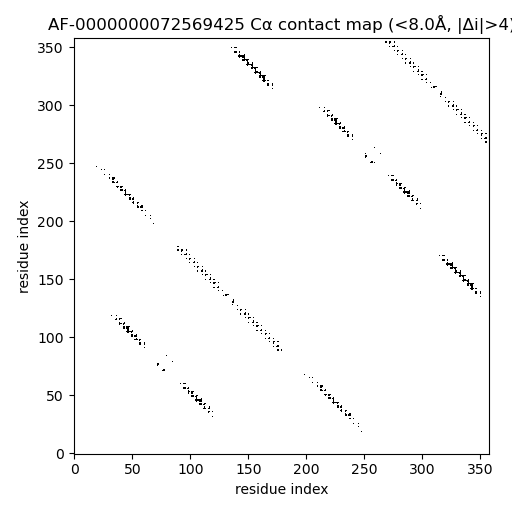28 -34.188 -4.25 1 80.12 88 GLU A C 1
ATOM 712 O O . GLU A 1 88 ? -1.698 -33.031 -3.83 1 80.12 88 GLU A O 1
ATOM 717 N N . GLU A 1 89 ? -2.398 -34.5 -5.293 1 80.44 89 GLU A N 1
ATOM 718 C CA . GLU A 1 89 ? -2.887 -33.438 -6.172 1 80.44 89 GLU A CA 1
ATOM 719 C C . GLU A 1 89 ? -4.027 -32.656 -5.52 1 80.44 89 GLU A C 1
ATOM 721 O O . GLU A 1 89 ? -4.07 -31.438 -5.59 1 80.44 89 GLU A O 1
ATOM 726 N N . LYS A 1 90 ? -4.883 -33.438 -4.883 1 85.56 90 LYS A N 1
ATOM 727 C CA . LYS A 1 90 ? -5.992 -32.781 -4.184 1 85.56 90 LYS A CA 1
ATOM 728 C C . LYS A 1 90 ? -5.484 -31.891 -3.051 1 85.56 90 LYS A C 1
ATOM 730 O O . LYS A 1 90 ? -6.02 -30.797 -2.824 1 85.56 90 LYS A O 1
ATOM 735 N N . LYS A 1 91 ? -4.504 -32.344 -2.389 1 88.75 91 LYS A N 1
ATOM 736 C CA . LYS A 1 91 ? -3.896 -31.562 -1.32 1 88.75 91 LYS A CA 1
ATOM 737 C C . LYS A 1 91 ? -3.314 -30.266 -1.86 1 88.75 91 LYS A C 1
ATOM 739 O O . LYS A 1 91 ? -3.527 -29.188 -1.282 1 88.75 91 LYS A O 1
ATOM 744 N N . TRP A 1 92 ? -2.656 -30.281 -2.955 1 88.5 92 TRP A N 1
ATOM 745 C CA . TRP A 1 92 ? -2.037 -29.094 -3.539 1 88.5 92 TRP A CA 1
ATOM 746 C C . TRP A 1 92 ? -3.098 -28.125 -4.051 1 88.5 92 TRP A C 1
ATOM 748 O O . TRP A 1 92 ? -2.93 -26.906 -3.959 1 88.5 92 TRP A O 1
ATOM 758 N N . ILE A 1 93 ? -4.18 -28.688 -4.492 1 89.88 93 ILE A N 1
ATOM 759 C CA . ILE A 1 93 ? -5.281 -27.875 -4.977 1 89.88 93 ILE A CA 1
ATOM 760 C C . ILE A 1 93 ? -5.914 -27.109 -3.809 1 89.88 93 ILE A C 1
ATOM 762 O O . ILE A 1 93 ? -6.164 -25.906 -3.904 1 89.88 93 ILE A O 1
ATOM 766 N N . ASN A 1 94 ? -6.094 -27.812 -2.699 1 92.12 94 ASN A N 1
ATOM 767 C CA . ASN A 1 94 ? -6.664 -27.172 -1.516 1 92.12 94 ASN A CA 1
ATOM 768 C C . ASN A 1 94 ? -5.727 -26.125 -0.936 1 92.12 94 ASN A C 1
ATOM 770 O O . ASN A 1 94 ? -6.172 -25.047 -0.513 1 92.12 94 ASN A O 1
ATOM 774 N N . GLU A 1 95 ? -4.496 -26.453 -0.883 1 94.25 95 GLU A N 1
ATOM 775 C CA . GLU A 1 95 ? -3.512 -25.484 -0.399 1 94.25 95 GLU A CA 1
ATOM 776 C C . GLU A 1 95 ? -3.43 -24.281 -1.317 1 94.25 95 GLU A C 1
ATOM 778 O O . GLU A 1 95 ? -3.23 -23.156 -0.852 1 94.25 95 GLU A O 1
ATOM 783 N N . GLY A 1 96 ? -3.557 -24.5 -2.566 1 95.44 96 GLY A N 1
ATOM 784 C CA . GLY A 1 96 ? -3.639 -23.406 -3.512 1 95.44 96 GLY A CA 1
ATOM 785 C C . GLY A 1 96 ? -4.836 -22.5 -3.273 1 95.44 96 GLY A C 1
ATOM 786 O O . GLY A 1 96 ? -4.719 -21.266 -3.342 1 95.44 96 GLY A O 1
ATOM 787 N N . LEU A 1 97 ? -5.93 -23.094 -2.967 1 96.31 97 LEU A N 1
ATOM 788 C CA . LEU A 1 97 ? -7.125 -22.328 -2.643 1 96.31 97 LEU A CA 1
ATOM 789 C C . LEU A 1 97 ? -6.902 -21.469 -1.398 1 96.31 97 LEU A C 1
ATOM 791 O O . LEU A 1 97 ? -7.348 -20.328 -1.34 1 96.31 97 LEU A O 1
ATOM 795 N N . ASN A 1 98 ? -6.273 -22.062 -0.407 1 97.25 98 ASN A N 1
ATOM 796 C CA . ASN A 1 98 ? -5.984 -21.312 0.813 1 97.25 98 ASN A CA 1
ATOM 797 C C . ASN A 1 98 ? -5.113 -20.094 0.533 1 97.25 98 ASN A C 1
ATOM 799 O O . ASN A 1 98 ? -5.34 -19.016 1.094 1 97.25 98 ASN A O 1
ATOM 803 N N . ALA A 1 99 ? -4.078 -20.234 -0.28 1 97.94 99 ALA A N 1
ATOM 804 C CA . ALA A 1 99 ? -3.223 -19.109 -0.67 1 97.94 99 ALA A CA 1
ATOM 805 C C . ALA A 1 99 ? -4.027 -18.031 -1.385 1 97.94 99 ALA A C 1
ATOM 807 O O . ALA A 1 99 ? -3.887 -16.844 -1.082 1 97.94 99 ALA A O 1
ATOM 808 N N . ASP A 1 100 ? -4.922 -18.453 -2.271 1 98.12 100 ASP A N 1
ATOM 809 C CA . ASP A 1 100 ? -5.742 -17.516 -3.029 1 98.12 100 ASP A CA 1
ATOM 810 C C . ASP A 1 100 ? -6.754 -16.812 -2.123 1 98.12 100 ASP A C 1
ATOM 812 O O . ASP A 1 100 ? -7.062 -15.641 -2.322 1 98.12 100 ASP A O 1
ATOM 816 N N . LYS A 1 101 ? -7.281 -17.484 -1.181 1 98.5 101 LYS A N 1
ATOM 817 C CA . LYS A 1 101 ? -8.195 -16.891 -0.211 1 98.5 101 LYS A CA 1
ATOM 818 C C . LYS A 1 101 ? -7.496 -15.805 0.604 1 98.5 101 LYS A C 1
ATOM 820 O O . LYS A 1 101 ? -8.055 -14.727 0.818 1 98.5 101 LYS A O 1
ATOM 825 N N . THR A 1 102 ? -6.328 -16.141 1.093 1 98.81 102 THR A N 1
ATOM 826 C CA . THR A 1 102 ? -5.535 -15.172 1.837 1 98.81 102 THR A CA 1
ATOM 827 C C . THR A 1 102 ? -5.25 -13.945 0.983 1 98.81 102 THR A C 1
ATOM 829 O O . THR A 1 102 ? -5.355 -12.812 1.462 1 98.81 102 THR A O 1
ATOM 832 N N . ALA A 1 103 ? -4.855 -14.148 -0.264 1 98.81 103 ALA A N 1
ATOM 833 C CA . ALA A 1 103 ? -4.598 -13.047 -1.187 1 98.81 103 ALA A CA 1
ATOM 834 C C . ALA A 1 103 ? -5.844 -12.195 -1.382 1 98.81 103 ALA A C 1
ATOM 836 O O . ALA A 1 103 ? -5.754 -10.969 -1.476 1 98.81 103 ALA A O 1
ATOM 837 N N . LEU A 1 104 ? -7.008 -12.828 -1.444 1 98.88 104 LEU A N 1
ATOM 838 C CA . LEU A 1 104 ? -8.258 -12.102 -1.619 1 98.88 104 LEU A CA 1
ATOM 839 C C . LEU A 1 104 ? -8.547 -11.219 -0.408 1 98.88 104 LEU A C 1
ATOM 841 O O . LEU A 1 104 ? -8.914 -10.047 -0.559 1 98.88 104 LEU A O 1
ATOM 845 N N . ILE A 1 105 ? -8.398 -11.75 0.78 1 98.88 105 ILE A N 1
ATOM 846 C CA . ILE A 1 105 ? -8.594 -10.984 2.004 1 98.88 105 ILE A CA 1
ATOM 847 C C . ILE A 1 105 ? -7.625 -9.805 2.029 1 98.88 105 ILE A C 1
ATOM 849 O O . ILE A 1 105 ? -8.008 -8.688 2.396 1 98.88 105 ILE A O 1
ATOM 853 N N . ALA A 1 106 ? -6.363 -10.086 1.64 1 98.94 106 ALA A N 1
ATOM 854 C CA . ALA A 1 106 ? -5.367 -9.016 1.559 1 98.94 106 ALA A CA 1
ATOM 855 C C . ALA A 1 106 ? -5.848 -7.887 0.651 1 98.94 106 ALA A C 1
ATOM 857 O O . ALA A 1 106 ? -5.812 -6.719 1.035 1 98.94 106 ALA A O 1
ATOM 858 N N . ALA A 1 107 ? -6.32 -8.242 -0.533 1 98.94 107 ALA A N 1
ATOM 859 C CA . ALA A 1 107 ? -6.785 -7.258 -1.506 1 98.94 107 ALA A CA 1
ATOM 860 C C . ALA A 1 107 ? -7.965 -6.461 -0.957 1 98.94 107 ALA A C 1
ATOM 862 O O . ALA A 1 107 ? -8.094 -5.266 -1.235 1 98.94 107 ALA A O 1
ATOM 863 N N . GLU A 1 108 ? -8.828 -7.066 -0.187 1 98.88 108 GLU A N 1
ATOM 864 C CA . GLU A 1 108 ? -9.961 -6.383 0.439 1 98.88 108 GLU A CA 1
ATOM 865 C C . GLU A 1 108 ? -9.484 -5.344 1.448 1 98.88 108 GLU A C 1
ATOM 867 O O . GLU A 1 108 ? -9.977 -4.215 1.469 1 98.88 108 GLU A O 1
ATOM 872 N N . PHE A 1 109 ? -8.57 -5.742 2.291 1 98.94 109 PHE A N 1
ATOM 873 C CA . PHE A 1 109 ? -8.008 -4.809 3.26 1 98.94 109 PHE A CA 1
ATOM 874 C C . PHE A 1 109 ? -7.383 -3.611 2.555 1 98.94 109 PHE A C 1
ATOM 876 O O . PHE A 1 109 ? -7.602 -2.465 2.953 1 98.94 109 PHE A O 1
ATOM 883 N N . GLU A 1 110 ? -6.598 -3.9 1.533 1 98.88 110 GLU A N 1
ATOM 884 C CA . GLU A 1 110 ? -5.906 -2.838 0.812 1 98.88 110 GLU A CA 1
ATOM 885 C C . GLU A 1 110 ? -6.898 -1.875 0.162 1 98.88 110 GLU A C 1
ATOM 887 O O . GLU A 1 110 ? -6.727 -0.657 0.237 1 98.88 110 GLU A O 1
ATOM 892 N N . LEU A 1 111 ? -7.93 -2.436 -0.445 1 98.88 111 LEU A N 1
ATOM 893 C CA . LEU A 1 111 ? -8.961 -1.607 -1.063 1 98.88 111 LEU A CA 1
ATOM 894 C C . LEU A 1 111 ? -9.664 -0.745 -0.02 1 98.88 111 LEU A C 1
ATOM 896 O O . LEU A 1 111 ? -9.844 0.458 -0.223 1 98.88 111 LEU A O 1
ATOM 900 N N . TYR A 1 112 ? -9.992 -1.313 1.099 1 98.81 112 TYR A N 1
ATOM 901 C CA . TYR A 1 112 ? -10.688 -0.592 2.162 1 98.81 112 TYR A CA 1
ATOM 902 C C . TYR A 1 112 ? -9.805 0.521 2.725 1 98.81 112 TYR A C 1
ATOM 904 O O . TYR A 1 112 ? -10.258 1.658 2.875 1 98.81 112 TYR A O 1
ATOM 912 N N . GLY A 1 113 ? -8.578 0.174 3.076 1 98.81 113 GLY A N 1
ATOM 913 C CA . GLY A 1 113 ? -7.656 1.183 3.576 1 98.81 113 GLY A CA 1
ATOM 914 C C . GLY A 1 113 ? -7.469 2.346 2.621 1 98.81 113 GLY A C 1
ATOM 915 O O . GLY A 1 113 ? -7.465 3.506 3.039 1 98.81 113 GLY A O 1
ATOM 916 N N . GLN A 1 114 ? -7.41 2.055 1.331 1 98.88 114 GLN A N 1
ATOM 917 C CA . GLN A 1 114 ? -7.184 3.09 0.328 1 98.88 114 GLN A CA 1
ATOM 918 C C . GLN A 1 114 ? -8.414 3.967 0.15 1 98.88 114 GLN A C 1
ATOM 920 O O . GLN A 1 114 ? -8.297 5.168 -0.113 1 98.88 114 GLN A O 1
ATOM 925 N N . ILE A 1 115 ? -9.57 3.391 0.226 1 98.88 115 ILE A N 1
ATOM 926 C CA . ILE A 1 115 ? -10.797 4.172 0.169 1 98.88 115 ILE A CA 1
ATOM 927 C C . ILE A 1 115 ? -10.789 5.234 1.266 1 98.88 115 ILE A C 1
ATOM 929 O O . ILE A 1 115 ? -11.07 6.406 1.007 1 98.88 115 ILE A O 1
ATOM 933 N N . ILE A 1 116 ? -10.438 4.824 2.469 1 98.88 116 ILE A N 1
ATOM 934 C CA . ILE A 1 116 ? -10.406 5.75 3.598 1 98.88 116 ILE A CA 1
ATOM 935 C C . ILE A 1 116 ? -9.367 6.844 3.334 1 98.88 116 ILE A C 1
ATOM 937 O O . ILE A 1 116 ? -9.672 8.031 3.463 1 98.88 116 ILE A O 1
ATOM 941 N N . LEU A 1 117 ? -8.148 6.465 2.896 1 98.81 117 LEU A N 1
ATOM 942 C CA . LEU A 1 117 ? -7.078 7.43 2.676 1 98.81 117 LEU A CA 1
ATOM 943 C C . LEU A 1 117 ? -7.461 8.422 1.584 1 98.81 117 LEU A C 1
ATOM 945 O O . LEU A 1 117 ? -7.195 9.625 1.707 1 98.81 117 LEU A O 1
ATOM 949 N N . THR A 1 118 ? -8.055 7.922 0.546 1 98.88 118 THR A N 1
ATOM 950 C CA . THR A 1 118 ? -8.445 8.789 -0.558 1 98.88 118 THR A CA 1
ATOM 951 C C . THR A 1 118 ? -9.469 9.828 -0.094 1 98.88 118 THR A C 1
ATOM 953 O O . THR A 1 118 ? -9.352 11.008 -0.427 1 98.88 118 THR A O 1
ATOM 956 N N . ASN A 1 119 ? -10.43 9.391 0.649 1 98.75 119 ASN A N 1
ATOM 957 C CA . ASN A 1 119 ? -11.43 10.312 1.187 1 98.75 119 ASN A CA 1
ATOM 958 C C . ASN A 1 119 ? -10.797 11.352 2.102 1 98.75 119 ASN A C 1
ATOM 960 O O . ASN A 1 119 ? -11.164 12.531 2.057 1 98.75 119 ASN A O 1
ATOM 964 N N . LEU A 1 120 ? -9.93 10.906 2.939 1 98.62 120 LEU A N 1
ATOM 965 C CA . LEU A 1 120 ? -9.258 11.812 3.859 1 98.62 120 LEU A CA 1
ATOM 966 C C . LEU A 1 120 ? -8.414 12.828 3.098 1 98.62 120 LEU A C 1
ATOM 968 O O . LEU A 1 120 ? -8.359 14.008 3.471 1 98.62 120 LEU A O 1
ATOM 972 N N . ASP A 1 121 ? -7.723 12.414 2.064 1 98.25 121 ASP A N 1
ATOM 973 C CA . ASP A 1 121 ? -6.945 13.328 1.236 1 98.25 121 ASP A CA 1
ATOM 974 C C . ASP A 1 121 ? -7.84 14.375 0.586 1 98.25 121 ASP A C 1
ATOM 976 O O . ASP A 1 121 ? -7.449 15.539 0.452 1 98.25 121 ASP A O 1
ATOM 980 N N . TYR A 1 122 ? -8.992 13.93 0.165 1 98 122 TYR A N 1
ATOM 981 C CA . TYR A 1 122 ? -9.961 14.867 -0.381 1 98 122 TYR A CA 1
ATOM 982 C C . TYR A 1 122 ? -10.375 15.898 0.667 1 98 122 TYR A C 1
ATOM 984 O O . TYR A 1 122 ? -10.43 17.094 0.382 1 98 122 TYR A O 1
ATOM 992 N N . ILE A 1 123 ? -10.711 15.43 1.865 1 97.19 123 ILE A N 1
ATOM 993 C CA . ILE A 1 123 ? -11.109 16.312 2.963 1 97.19 123 ILE A CA 1
ATOM 994 C C . ILE A 1 123 ? -10 17.312 3.252 1 97.19 123 ILE A C 1
ATOM 996 O O . ILE A 1 123 ? -10.266 18.516 3.41 1 97.19 123 ILE A O 1
ATOM 1000 N N . LYS A 1 124 ? -8.75 16.859 3.316 1 95.31 124 LYS A N 1
ATOM 1001 C CA . LYS A 1 124 ? -7.609 17.734 3.568 1 95.31 124 LYS A CA 1
ATOM 1002 C C . LYS A 1 124 ? -7.504 18.812 2.496 1 95.31 124 LYS A C 1
ATOM 1004 O O . LYS A 1 124 ? -7.262 19.984 2.807 1 95.31 124 LYS A O 1
ATOM 1009 N N . LEU A 1 125 ? -7.684 18.453 1.325 1 93.5 125 LEU A N 1
ATOM 1010 C CA . LEU A 1 125 ? -7.586 19.375 0.209 1 93.5 125 LEU A CA 1
ATOM 1011 C C . LEU A 1 125 ? -8.648 20.469 0.315 1 93.5 125 LEU A C 1
ATOM 1013 O O . LEU A 1 125 ? -8.383 21.641 0.031 1 93.5 125 LEU A O 1
ATOM 1017 N N . GLN A 1 126 ? -9.844 20.109 0.734 1 92.62 126 GLN A N 1
ATOM 1018 C CA . GLN A 1 126 ? -10.953 21.062 0.847 1 92.62 126 GLN A CA 1
ATOM 1019 C C . GLN A 1 126 ? -10.711 22.062 1.964 1 92.62 126 GLN A C 1
ATOM 1021 O O . GLN A 1 126 ? -11.258 23.172 1.94 1 92.62 126 GLN A O 1
ATOM 1026 N N . ARG A 1 127 ? -9.875 21.688 2.869 1 90.69 127 ARG A N 1
ATOM 1027 C CA . ARG A 1 127 ? -9.648 22.516 4.047 1 90.69 127 ARG A CA 1
ATOM 1028 C C . ARG A 1 127 ? -8.516 23.516 3.807 1 90.69 127 ARG A C 1
ATOM 1030 O O . ARG A 1 127 ? -8.305 24.422 4.605 1 90.69 127 ARG A O 1
ATOM 1037 N N . LEU A 1 128 ? -7.734 23.297 2.725 1 88.75 128 LEU A N 1
ATOM 1038 C CA . LEU A 1 128 ? -6.613 24.188 2.457 1 88.75 128 LEU A CA 1
ATOM 1039 C C . LEU A 1 128 ? -7.109 25.594 2.084 1 88.75 128 LEU A C 1
ATOM 1041 O O . LEU A 1 128 ? -8.094 25.734 1.354 1 88.75 128 LEU A O 1
ATOM 1045 N N . PRO A 1 129 ? -6.387 26.547 2.768 1 78.88 129 PRO A N 1
ATOM 1046 C CA . PRO A 1 129 ? -6.762 27.906 2.385 1 78.88 129 PRO A CA 1
ATOM 1047 C C . PRO A 1 129 ? -6.527 28.188 0.903 1 78.88 129 PRO A C 1
ATOM 1049 O O . PRO A 1 129 ? -5.555 27.703 0.324 1 78.88 129 PRO A O 1
ATOM 1052 N N . LYS A 1 130 ? -7.414 28.859 0.272 1 72.12 130 LYS A N 1
ATOM 1053 C CA . LYS A 1 130 ? -7.324 29.141 -1.158 1 72.12 130 LYS A CA 1
ATOM 1054 C C . LYS A 1 130 ? -6.637 30.469 -1.417 1 72.12 130 LYS A C 1
ATOM 1056 O O . LYS A 1 130 ? -6.762 31.047 -2.502 1 72.12 130 LYS A O 1
ATOM 1061 N N . ASP A 1 131 ? -5.707 30.719 -0.516 1 69.62 131 ASP A N 1
ATOM 1062 C CA . ASP A 1 131 ? -4.973 31.969 -0.762 1 69.62 131 ASP A CA 1
ATOM 1063 C C . ASP A 1 131 ? -3.748 31.719 -1.638 1 69.62 131 ASP A C 1
ATOM 1065 O O . ASP A 1 131 ? -2.744 31.172 -1.169 1 69.62 131 ASP A O 1
ATOM 1069 N N . ILE A 1 132 ? -3.781 32.125 -2.713 1 67.5 132 ILE A N 1
ATOM 1070 C CA . ILE A 1 132 ? -2.801 31.828 -3.752 1 67.5 132 ILE A CA 1
ATOM 1071 C C . ILE A 1 132 ? -1.692 32.875 -3.725 1 67.5 132 ILE A C 1
ATOM 1073 O O . ILE A 1 132 ? -0.692 32.75 -4.434 1 67.5 132 ILE A O 1
ATOM 1077 N N . SER A 1 133 ? -1.796 33.844 -2.959 1 75 133 SER A N 1
ATOM 1078 C CA . SER A 1 133 ? -0.788 34.906 -2.977 1 75 133 SER A CA 1
ATOM 1079 C C . SER A 1 133 ? 0.446 34.5 -2.176 1 75 133 SER A C 1
ATOM 1081 O O . SER A 1 133 ? 1.524 35.062 -2.357 1 75 133 SER A O 1
ATOM 1083 N N . ARG A 1 134 ? 0.392 33.438 -1.43 1 80.38 134 ARG A N 1
ATOM 1084 C CA . ARG A 1 134 ? 1.519 32.969 -0.633 1 80.38 134 ARG A CA 1
ATOM 1085 C C . ARG A 1 134 ? 2.148 31.734 -1.258 1 80.38 134 ARG A C 1
ATOM 1087 O O . ARG A 1 134 ? 1.472 30.719 -1.463 1 80.38 134 ARG A O 1
ATOM 1094 N N . ARG A 1 135 ? 3.428 31.859 -1.551 1 81 135 ARG A N 1
ATOM 1095 C CA . ARG A 1 135 ? 4.176 30.797 -2.211 1 81 135 ARG A CA 1
ATOM 1096 C C . ARG A 1 135 ? 4.062 29.484 -1.439 1 81 135 ARG A C 1
ATOM 1098 O O . ARG A 1 135 ? 3.859 28.422 -2.033 1 81 135 ARG A O 1
ATOM 1105 N N . ASP A 1 136 ? 4.234 29.609 -0.114 1 80.06 136 ASP A N 1
ATOM 1106 C CA . ASP A 1 136 ? 4.191 28.406 0.708 1 80.06 136 ASP A CA 1
ATOM 1107 C C . ASP A 1 136 ? 2.809 27.75 0.652 1 80.06 136 ASP A C 1
ATOM 1109 O O . ASP A 1 136 ? 2.697 26.516 0.617 1 80.06 136 ASP A O 1
ATOM 1113 N N . LEU A 1 137 ? 1.839 28.531 0.592 1 84.56 137 LEU A N 1
ATOM 1114 C CA . LEU A 1 137 ? 0.479 28.016 0.511 1 84.56 137 LEU A CA 1
ATOM 1115 C C . LEU A 1 137 ? 0.211 27.406 -0.861 1 84.56 137 LEU A C 1
ATOM 1117 O O . LEU A 1 137 ? -0.451 26.375 -0.966 1 84.56 137 LEU A O 1
ATOM 1121 N N . MET A 1 138 ? 0.737 28.047 -1.866 1 86.75 138 MET A N 1
ATOM 1122 C CA . MET A 1 138 ? 0.606 27.5 -3.217 1 86.75 138 MET A CA 1
ATOM 1123 C C . MET A 1 138 ? 1.295 26.156 -3.334 1 86.75 138 MET A C 1
ATOM 1125 O O . MET A 1 138 ? 0.739 25.219 -3.91 1 86.75 138 MET A O 1
ATOM 1129 N N . LEU A 1 139 ? 2.492 26.094 -2.818 1 90 139 LEU A N 1
ATOM 1130 C CA . LEU A 1 139 ? 3.24 24.844 -2.869 1 90 139 LEU A CA 1
ATOM 1131 C C . LEU A 1 139 ? 2.539 23.766 -2.057 1 90 139 LEU A C 1
ATOM 1133 O O . LEU A 1 139 ? 2.508 22.594 -2.465 1 90 139 LEU A O 1
ATOM 1137 N N . THR A 1 140 ? 2.037 24.125 -0.924 1 92.56 140 THR A N 1
ATOM 1138 C CA . THR A 1 140 ? 1.291 23.188 -0.101 1 92.56 140 THR A CA 1
ATOM 1139 C C . THR A 1 140 ? 0.067 22.656 -0.849 1 92.56 140 THR A C 1
ATOM 1141 O O . THR A 1 140 ? -0.235 21.469 -0.801 1 92.56 140 THR A O 1
ATOM 1144 N N . THR A 1 141 ? -0.619 23.547 -1.541 1 92.88 141 THR A N 1
ATOM 1145 C CA . THR A 1 141 ? -1.774 23.141 -2.33 1 92.88 141 THR A CA 1
ATOM 1146 C C . THR A 1 141 ? -1.354 22.188 -3.447 1 92.88 141 THR A C 1
ATOM 1148 O O . THR A 1 141 ? -1.992 21.156 -3.662 1 92.88 141 THR A O 1
ATOM 1151 N N . THR A 1 142 ? -0.32 22.531 -4.129 1 93.31 142 THR A N 1
ATOM 1152 C CA . THR A 1 142 ? 0.202 21.688 -5.191 1 93.31 142 THR A CA 1
ATOM 1153 C C . THR A 1 142 ? 0.565 20.297 -4.648 1 93.31 142 THR A C 1
ATOM 1155 O O . THR A 1 142 ? 0.24 19.281 -5.262 1 93.31 142 THR A O 1
ATOM 1158 N N . ALA A 1 143 ? 1.256 20.297 -3.518 1 96.25 143 ALA A N 1
ATOM 1159 C CA . ALA A 1 143 ? 1.653 19.031 -2.889 1 96.25 143 ALA A CA 1
ATOM 1160 C C . ALA A 1 143 ? 0.438 18.172 -2.582 1 96.25 143 ALA A C 1
ATOM 1162 O O . ALA A 1 143 ? 0.426 16.969 -2.893 1 96.25 143 ALA A O 1
ATOM 1163 N N . ASN A 1 144 ? -0.592 18.781 -2.045 1 96.31 144 ASN A N 1
ATOM 1164 C CA . ASN A 1 144 ? -1.781 18.031 -1.654 1 96.31 144 ASN A CA 1
ATOM 1165 C C . ASN A 1 144 ? -2.598 17.594 -2.869 1 96.31 144 ASN A C 1
ATOM 1167 O O . ASN A 1 144 ? -3.24 16.547 -2.852 1 96.31 144 ASN A O 1
ATOM 1171 N N . ASP A 1 145 ? -2.588 18.406 -3.932 1 96.38 145 ASP A N 1
ATOM 1172 C CA . ASP A 1 145 ? -3.182 17.969 -5.191 1 96.38 145 ASP A CA 1
ATOM 1173 C C . ASP A 1 145 ? -2.518 16.688 -5.691 1 96.38 145 ASP A C 1
ATOM 1175 O O . ASP A 1 145 ? -3.199 15.727 -6.051 1 96.38 145 ASP A O 1
ATOM 1179 N N . GLU A 1 146 ? -1.198 16.703 -5.688 1 98.31 146 GLU A N 1
ATOM 1180 C CA . GLU A 1 146 ? -0.451 15.539 -6.137 1 98.31 146 GLU A CA 1
ATOM 1181 C C . GLU A 1 146 ? -0.777 14.312 -5.289 1 98.31 146 GLU A C 1
ATOM 1183 O O . GLU A 1 146 ? -1.009 13.227 -5.82 1 98.31 146 GLU A O 1
ATOM 1188 N N . ILE A 1 147 ? -0.762 14.477 -3.99 1 98.62 147 ILE A N 1
ATOM 1189 C CA . ILE A 1 147 ? -1.041 13.383 -3.068 1 98.62 147 ILE A CA 1
ATOM 1190 C C . ILE A 1 147 ? -2.449 12.844 -3.312 1 98.62 147 ILE A C 1
ATOM 1192 O O . ILE A 1 147 ? -2.658 11.633 -3.369 1 98.62 147 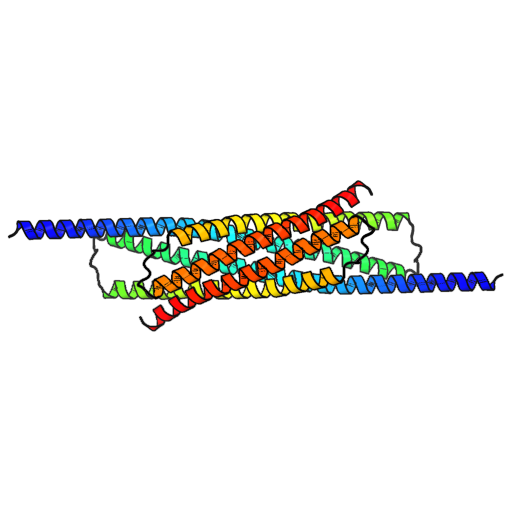ILE A O 1
ATOM 1196 N N . PHE A 1 148 ? -3.41 13.773 -3.506 1 98.69 148 PHE A N 1
ATOM 1197 C CA . PHE A 1 148 ? -4.785 13.359 -3.75 1 98.69 148 PHE A CA 1
ATOM 1198 C C . PHE A 1 148 ? -4.898 12.609 -5.07 1 98.69 148 PHE A C 1
ATOM 1200 O O . PHE A 1 148 ? -5.535 11.555 -5.137 1 98.69 148 PHE A O 1
ATOM 1207 N N . TYR A 1 149 ? -4.328 13.125 -6.129 1 98.81 149 TYR A N 1
ATOM 1208 C CA . TYR A 1 149 ? -4.332 12.406 -7.402 1 98.81 149 TYR A CA 1
ATOM 1209 C C . TYR A 1 149 ? -3.656 11.047 -7.27 1 98.81 149 TYR A C 1
ATOM 1211 O O . TYR A 1 149 ? -4.121 10.062 -7.84 1 98.81 149 TYR A O 1
ATOM 1219 N N . GLY A 1 150 ? -2.541 11.055 -6.539 1 98.88 150 GLY A N 1
ATOM 1220 C CA . GLY A 1 150 ? -1.896 9.773 -6.273 1 98.88 150 GLY A CA 1
ATOM 1221 C C . GLY A 1 150 ? -2.814 8.773 -5.598 1 98.88 150 GLY A C 1
ATOM 1222 O O . GLY A 1 150 ? -2.848 7.602 -5.98 1 98.88 150 GLY A O 1
ATOM 1223 N N . ALA A 1 151 ? -3.574 9.227 -4.633 1 98.81 151 ALA A N 1
ATOM 1224 C CA . ALA A 1 151 ? -4.516 8.367 -3.916 1 98.81 151 ALA A CA 1
ATOM 1225 C C . ALA A 1 151 ? -5.605 7.848 -4.852 1 98.81 151 ALA A C 1
ATOM 1227 O O . ALA A 1 151 ? -6.016 6.691 -4.75 1 98.81 151 ALA A O 1
ATOM 1228 N N . VAL A 1 152 ? -6.105 8.68 -5.762 1 98.88 152 VAL A N 1
ATOM 1229 C CA . VAL A 1 152 ? -7.141 8.289 -6.715 1 98.88 152 VAL A CA 1
ATOM 1230 C C . VAL A 1 152 ? -6.602 7.207 -7.645 1 98.88 152 VAL A C 1
ATOM 1232 O O . VAL A 1 152 ? -7.266 6.191 -7.871 1 98.88 152 VAL A O 1
ATOM 1235 N N . PHE A 1 153 ? -5.391 7.391 -8.172 1 98.88 153 PHE A N 1
ATOM 1236 C CA . PHE A 1 153 ? -4.777 6.367 -9.008 1 98.88 153 PHE A CA 1
ATOM 1237 C C . PHE A 1 153 ? -4.551 5.086 -8.219 1 98.88 153 PHE A C 1
ATOM 1239 O O . PHE A 1 153 ? -4.773 3.986 -8.734 1 98.88 153 PHE A O 1
ATOM 1246 N N . GLY A 1 154 ? -4.047 5.289 -6.984 1 98.81 154 GLY A N 1
ATOM 1247 C CA . GLY A 1 154 ? -3.914 4.133 -6.113 1 98.81 154 GLY A CA 1
ATOM 1248 C C . GLY A 1 154 ? -5.211 3.369 -5.934 1 98.81 154 GLY A C 1
ATOM 1249 O O . GLY A 1 154 ? -5.227 2.137 -5.996 1 98.81 154 GLY A O 1
ATOM 1250 N N . LEU A 1 155 ? -6.301 4.109 -5.754 1 98.94 155 LEU A N 1
ATOM 1251 C CA . LEU A 1 155 ? -7.609 3.488 -5.562 1 98.94 155 LEU A CA 1
ATOM 1252 C C . LEU A 1 155 ? -8.016 2.691 -6.797 1 98.94 155 LEU A C 1
ATOM 1254 O O . LEU A 1 155 ? -8.477 1.554 -6.68 1 98.94 155 LEU A O 1
ATOM 1258 N N . ILE A 1 156 ? -7.832 3.264 -7.938 1 98.88 156 ILE A N 1
ATOM 1259 C CA . ILE A 1 156 ? -8.102 2.551 -9.18 1 98.88 156 ILE A CA 1
ATOM 1260 C C . ILE A 1 156 ? -7.242 1.292 -9.25 1 98.88 156 ILE A C 1
ATOM 1262 O O . ILE A 1 156 ? -7.73 0.219 -9.617 1 98.88 156 ILE A O 1
ATOM 1266 N N . GLY A 1 157 ? -5.98 1.457 -8.906 1 98.88 157 GLY A N 1
ATOM 1267 C CA . GLY A 1 157 ? -5.078 0.317 -8.898 1 98.88 157 GLY A CA 1
ATOM 1268 C C . GLY A 1 157 ? -5.551 -0.814 -8 1 98.88 157 GLY A C 1
ATOM 1269 O O . GLY A 1 157 ? -5.574 -1.974 -8.422 1 98.88 157 GLY A O 1
ATOM 1270 N N . PHE A 1 158 ? -5.98 -0.493 -6.812 1 98.88 158 PHE A N 1
ATOM 1271 C CA . PHE A 1 158 ? -6.418 -1.51 -5.863 1 98.88 158 PHE A CA 1
ATOM 1272 C C . PHE A 1 158 ? -7.73 -2.143 -6.316 1 98.88 158 PHE A C 1
ATOM 1274 O O . PHE A 1 158 ? -7.965 -3.332 -6.086 1 98.88 158 PHE A O 1
ATOM 1281 N N . MET A 1 159 ? -8.633 -1.368 -6.977 1 98.88 159 MET A N 1
ATOM 1282 C CA . MET A 1 159 ? -9.875 -1.924 -7.508 1 98.88 159 MET A CA 1
ATOM 1283 C C . MET A 1 159 ? -9.586 -2.977 -8.57 1 98.88 159 MET A C 1
ATOM 1285 O O . MET A 1 159 ? -10.188 -4.055 -8.562 1 98.88 159 MET A O 1
ATOM 1289 N N . LEU A 1 160 ? -8.695 -2.68 -9.453 1 98.88 160 LEU A N 1
ATOM 1290 C CA . LEU A 1 160 ? -8.32 -3.615 -10.508 1 98.88 160 LEU A CA 1
ATOM 1291 C C . LEU A 1 160 ? -7.629 -4.844 -9.93 1 98.88 160 LEU A C 1
ATOM 1293 O O . LEU A 1 160 ? -7.902 -5.973 -10.344 1 98.88 160 LEU A O 1
ATOM 1297 N N . ASN A 1 161 ? -6.711 -4.609 -9.016 1 98.88 161 ASN A N 1
ATOM 1298 C CA . ASN A 1 161 ? -6.062 -5.727 -8.344 1 98.88 161 ASN A CA 1
ATOM 1299 C C . ASN A 1 161 ? -7.078 -6.648 -7.68 1 98.88 161 ASN A C 1
ATOM 1301 O O . ASN A 1 161 ? -6.996 -7.871 -7.816 1 98.88 161 ASN A O 1
ATOM 1305 N N . TYR A 1 162 ? -8.031 -6.055 -6.953 1 98.88 162 TYR A N 1
ATOM 1306 C CA . TYR A 1 162 ? -9.078 -6.832 -6.301 1 98.88 162 TYR A CA 1
ATOM 1307 C C . TYR A 1 162 ? -9.844 -7.676 -7.312 1 98.88 162 TYR A C 1
ATOM 1309 O O . TYR A 1 162 ? -10.102 -8.859 -7.078 1 98.88 162 TYR A O 1
ATOM 1317 N N . LYS A 1 163 ? -10.203 -7.051 -8.398 1 98.81 163 LYS A N 1
ATOM 1318 C CA . LYS A 1 163 ? -10.922 -7.77 -9.453 1 98.81 163 LYS A CA 1
ATOM 1319 C C . LYS A 1 163 ? -10.109 -8.961 -9.953 1 98.81 163 LYS A C 1
ATOM 1321 O O . LYS A 1 163 ? -10.641 -10.07 -10.062 1 98.81 163 LYS A O 1
ATOM 1326 N N . GLY A 1 164 ? -8.859 -8.719 -10.273 1 98.56 164 GLY A N 1
ATOM 1327 C CA . GLY A 1 164 ? -8 -9.789 -10.75 1 98.56 164 GLY A CA 1
ATOM 1328 C C . GLY A 1 164 ? -7.832 -10.914 -9.75 1 98.56 164 GLY A C 1
ATOM 1329 O O . GLY A 1 164 ? -7.977 -12.094 -10.094 1 98.56 164 GLY A O 1
ATOM 1330 N N . VAL A 1 165 ? -7.578 -10.602 -8.508 1 98.62 165 VAL A N 1
ATOM 1331 C CA . VAL A 1 165 ? -7.363 -11.578 -7.445 1 98.62 165 VAL A CA 1
ATOM 1332 C C . VAL A 1 165 ? -8.648 -12.367 -7.207 1 98.62 165 VAL A C 1
ATOM 1334 O O . VAL A 1 165 ? -8.602 -13.578 -6.949 1 98.62 165 VAL A O 1
ATOM 1337 N N . LYS A 1 166 ? -9.734 -11.672 -7.258 1 98.69 166 LYS A N 1
ATOM 1338 C CA . LYS A 1 166 ? -11.016 -12.352 -7.082 1 98.69 166 LYS A CA 1
ATOM 1339 C C . LYS A 1 166 ? -11.234 -13.398 -8.172 1 98.69 166 LYS A C 1
ATOM 1341 O O . LYS A 1 166 ? -11.703 -14.508 -7.891 1 98.69 166 LYS A O 1
ATOM 1346 N N . ILE A 1 167 ? -10.953 -13.07 -9.43 1 97.88 167 ILE A N 1
ATOM 1347 C CA . ILE A 1 167 ? -11.078 -14.023 -10.523 1 97.88 167 ILE A CA 1
ATOM 1348 C C . ILE A 1 167 ? -10.203 -15.242 -10.25 1 97.88 167 ILE A C 1
ATOM 1350 O O . ILE A 1 167 ? -10.648 -16.375 -10.422 1 97.88 167 ILE A O 1
ATOM 1354 N N . LEU A 1 168 ? -8.977 -15.047 -9.789 1 97 168 LEU A N 1
ATOM 1355 C CA . LEU A 1 168 ? -8.078 -16.156 -9.484 1 97 168 LEU A CA 1
ATOM 1356 C C . LEU A 1 168 ? -8.641 -17.016 -8.359 1 97 168 LEU A C 1
ATOM 1358 O O . LEU A 1 168 ? -8.578 -18.25 -8.43 1 97 168 LEU A O 1
ATOM 1362 N N . TYR A 1 169 ? -9.133 -16.406 -7.391 1 97.88 169 TYR A N 1
ATOM 1363 C CA . TYR A 1 169 ? -9.766 -17.141 -6.297 1 97.88 169 TYR A CA 1
ATOM 1364 C C . TYR A 1 169 ? -10.922 -18 -6.801 1 97.88 169 TYR A C 1
ATOM 1366 O O . TYR A 1 169 ? -11.062 -19.156 -6.41 1 97.88 169 TYR A O 1
ATOM 1374 N N . ASP A 1 170 ? -11.781 -17.406 -7.602 1 96.5 170 ASP A N 1
ATOM 1375 C CA . ASP A 1 170 ? -12.945 -18.109 -8.125 1 96.5 170 ASP A CA 1
ATOM 1376 C C . ASP A 1 170 ? -12.523 -19.328 -8.945 1 96.5 170 ASP A C 1
ATOM 1378 O O . ASP A 1 170 ? -13.148 -20.391 -8.859 1 96.5 170 ASP A O 1
ATOM 1382 N N . ILE A 1 171 ? -11.516 -19.188 -9.75 1 93.31 171 ILE A N 1
ATOM 1383 C CA . ILE A 1 171 ? -10.984 -20.297 -10.523 1 93.31 171 ILE A CA 1
ATOM 1384 C C . ILE A 1 171 ? -10.539 -21.422 -9.586 1 93.31 171 ILE A C 1
ATOM 1386 O O . ILE A 1 171 ? -10.906 -22.578 -9.773 1 93.31 171 ILE A O 1
ATOM 1390 N N . SER A 1 172 ? -9.797 -21.031 -8.578 1 93.31 172 SER A N 1
ATOM 1391 C CA . SER A 1 172 ? -9.297 -22.016 -7.621 1 93.31 172 SER A CA 1
ATOM 1392 C C . SER A 1 172 ? -10.445 -22.688 -6.879 1 93.31 172 SER A C 1
ATOM 1394 O O . SER A 1 172 ? -10.398 -23.891 -6.613 1 93.31 172 SER A O 1
ATOM 1396 N N . ASN A 1 173 ? -11.383 -21.938 -6.523 1 92.5 173 ASN A N 1
ATOM 1397 C CA . ASN A 1 173 ? -12.531 -22.453 -5.793 1 92.5 173 ASN A CA 1
ATOM 1398 C C . ASN A 1 173 ? -13.336 -23.438 -6.645 1 92.5 173 ASN A C 1
ATOM 1400 O O . ASN A 1 173 ? -13.828 -24.453 -6.137 1 92.5 173 ASN A O 1
ATOM 1404 N N . GLU A 1 174 ? -13.477 -23.172 -7.922 1 88.69 174 GLU A N 1
ATOM 1405 C CA . GLU A 1 174 ? -14.172 -24.078 -8.844 1 88.69 174 GLU A CA 1
ATOM 1406 C C . GLU A 1 174 ? -13.414 -25.391 -9.008 1 88.69 174 GLU A C 1
ATOM 1408 O O . GLU A 1 174 ? -14.031 -26.453 -9.109 1 88.69 174 GLU A O 1
ATOM 1413 N N . ASN A 1 175 ? -12.125 -25.281 -9.008 1 82.75 175 ASN A N 1
ATOM 1414 C CA . ASN A 1 175 ? -11.297 -26.469 -9.156 1 82.75 175 ASN A CA 1
ATOM 1415 C C . ASN A 1 175 ? -11.461 -27.422 -7.977 1 82.75 175 ASN A C 1
ATOM 1417 O O . ASN A 1 175 ? -11.328 -28.641 -8.125 1 82.75 175 ASN A O 1
ATOM 1421 N N . VAL A 1 176 ? -11.625 -26.875 -6.832 1 82.56 176 VAL A N 1
ATOM 1422 C CA . VAL A 1 176 ? -11.789 -27.703 -5.641 1 82.56 176 VAL A CA 1
ATOM 1423 C C . VAL A 1 176 ? -13.188 -28.328 -5.637 1 82.56 176 VAL A C 1
ATOM 1425 O O . VAL A 1 176 ? -13.359 -29.453 -5.18 1 82.56 176 VAL A O 1
ATOM 1428 N N . THR A 1 177 ? -14.141 -27.625 -6.242 1 75.88 177 THR A N 1
ATOM 1429 C CA . THR A 1 177 ? -15.523 -28.094 -6.203 1 75.88 177 THR A CA 1
ATOM 1430 C C . THR A 1 177 ? -15.758 -29.188 -7.246 1 75.88 177 THR A C 1
ATOM 1432 O O . THR A 1 177 ? -16.609 -30.062 -7.062 1 75.88 177 THR A O 1
ATOM 1435 N N . PHE A 1 178 ? -15.086 -29.109 -8.383 1 71.81 178 PHE A N 1
ATOM 1436 C CA . PHE A 1 178 ? -15.344 -30.062 -9.453 1 71.81 178 PHE A CA 1
ATOM 1437 C C . PHE A 1 178 ? -14.359 -31.234 -9.383 1 71.81 178 PHE A C 1
ATOM 1439 O O . PHE A 1 178 ? -14.477 -32.188 -10.141 1 71.81 178 PHE A O 1
ATOM 1446 N N . ASP A 1 179 ? -13.352 -31.156 -8.562 1 58.22 179 ASP A N 1
ATOM 1447 C CA . ASP A 1 179 ? -12.523 -32.344 -8.367 1 58.22 179 ASP A CA 1
ATOM 1448 C C . ASP A 1 179 ? -13.133 -33.25 -7.312 1 58.22 179 ASP A C 1
ATOM 1450 O O . ASP A 1 179 ? -13.648 -32.781 -6.297 1 58.22 179 ASP A O 1
ATOM 1454 N N . MET B 1 1 ? 10.594 -57.312 -33.875 1 55.84 1 MET B N 1
ATOM 1455 C CA . MET B 1 1 ? 9.484 -57.031 -32.969 1 55.84 1 MET B CA 1
ATOM 1456 C C . MET B 1 1 ? 10 -56.625 -31.578 1 55.84 1 MET B C 1
ATOM 1458 O O . MET B 1 1 ? 9.445 -55.75 -30.938 1 55.84 1 MET B O 1
ATOM 1462 N N . ARG B 1 2 ? 11.086 -57.156 -31.078 1 75.19 2 ARG B N 1
ATOM 1463 C CA . ARG B 1 2 ? 11.695 -56.844 -29.797 1 75.19 2 ARG B CA 1
ATOM 1464 C C . ARG B 1 2 ? 12.391 -55.469 -29.875 1 75.19 2 ARG B C 1
ATOM 1466 O O . ARG B 1 2 ? 12.383 -54.719 -28.891 1 75.19 2 ARG B O 1
ATOM 1473 N N . GLY B 1 3 ? 12.797 -55.062 -30.859 1 67.44 3 GLY B N 1
ATOM 1474 C CA . GLY B 1 3 ? 13.508 -53.812 -31.047 1 67.44 3 GLY B CA 1
ATOM 1475 C C . GLY B 1 3 ? 12.602 -52.594 -30.984 1 67.44 3 GLY B C 1
ATOM 1476 O O . GLY B 1 3 ? 12.969 -51.562 -30.406 1 67.44 3 GLY B O 1
ATOM 1477 N N . ASP B 1 4 ? 11.398 -52.719 -31.469 1 70.56 4 ASP B N 1
ATOM 1478 C CA . ASP B 1 4 ? 10.438 -51.625 -31.5 1 70.56 4 ASP B CA 1
ATOM 1479 C C . ASP B 1 4 ? 9.922 -51.312 -30.109 1 70.56 4 ASP B C 1
ATOM 1481 O O . ASP B 1 4 ? 9.688 -50.125 -29.781 1 70.56 4 ASP B O 1
ATOM 1485 N N . ILE B 1 5 ? 9.852 -52.25 -29.203 1 70.81 5 ILE B N 1
ATOM 1486 C CA . ILE B 1 5 ? 9.367 -52.062 -27.844 1 70.81 5 ILE B CA 1
ATOM 1487 C C . ILE B 1 5 ? 10.43 -51.375 -27 1 70.81 5 ILE B C 1
ATOM 1489 O O . ILE B 1 5 ? 10.117 -50.469 -26.219 1 70.81 5 ILE B O 1
ATOM 1493 N N . ILE B 1 6 ? 11.641 -51.719 -27.188 1 70 6 ILE B N 1
ATOM 1494 C CA . ILE B 1 6 ? 12.742 -51.125 -26.438 1 70 6 ILE B CA 1
ATOM 1495 C C . ILE B 1 6 ? 12.906 -49.656 -26.844 1 70 6 ILE B C 1
ATOM 1497 O O . ILE B 1 6 ? 13.133 -48.781 -25.984 1 70 6 ILE B O 1
ATOM 1501 N N . GLU B 1 7 ? 12.688 -49.344 -28.078 1 67.31 7 GLU B N 1
ATOM 1502 C CA . GLU B 1 7 ? 12.797 -47.969 -28.562 1 67.31 7 GLU B CA 1
ATOM 1503 C C . GLU B 1 7 ? 11.641 -47.125 -28.062 1 67.31 7 GLU B C 1
ATOM 1505 O O . GLU B 1 7 ? 11.836 -45.969 -27.703 1 67.31 7 GLU B O 1
ATOM 1510 N N . SER B 1 8 ? 10.523 -47.719 -27.969 1 70.94 8 SER B N 1
ATOM 1511 C CA . SER B 1 8 ? 9.359 -47.031 -27.438 1 70.94 8 SER B CA 1
ATOM 1512 C C . SER B 1 8 ? 9.508 -46.75 -25.953 1 70.94 8 SER B C 1
ATOM 1514 O O . SER B 1 8 ? 9.172 -45.656 -25.5 1 70.94 8 SER B O 1
ATOM 1516 N N . ASP B 1 9 ? 10.062 -47.656 -25.219 1 64.81 9 ASP B N 1
ATOM 1517 C CA . ASP B 1 9 ? 10.281 -47.5 -23.781 1 64.81 9 ASP B CA 1
ATOM 1518 C C . ASP B 1 9 ? 11.352 -46.438 -23.5 1 64.81 9 ASP B C 1
ATOM 1520 O O . ASP B 1 9 ? 11.234 -45.688 -22.547 1 64.81 9 ASP B O 1
ATOM 1524 N N . LYS B 1 10 ? 12.281 -46.438 -24.391 1 64.69 10 LYS B N 1
ATOM 1525 C CA . LYS B 1 10 ? 13.336 -45.438 -24.25 1 64.69 10 LYS B CA 1
ATOM 1526 C C . LYS B 1 10 ? 12.812 -44.031 -24.547 1 64.69 10 LYS B C 1
ATOM 1528 O O . LYS B 1 10 ? 13.172 -43.062 -23.859 1 64.69 10 LYS B O 1
ATOM 1533 N N . ASN B 1 11 ? 12.023 -44 -25.484 1 68.44 11 ASN B N 1
ATOM 1534 C CA . ASN B 1 11 ? 11.43 -42.719 -25.828 1 68.44 11 ASN B CA 1
ATOM 1535 C C . ASN B 1 11 ? 10.492 -42.219 -24.734 1 68.44 11 ASN B C 1
ATOM 1537 O O . ASN B 1 11 ? 10.445 -41 -24.453 1 68.44 11 ASN B O 1
ATOM 1541 N N . LYS B 1 12 ? 9.844 -43.094 -24.125 1 68.38 12 LYS B N 1
ATOM 1542 C CA . LYS B 1 12 ? 8.945 -42.719 -23.031 1 68.38 12 LYS B CA 1
ATOM 1543 C C . LYS B 1 12 ? 9.727 -42.25 -21.812 1 68.38 12 LYS B C 1
ATOM 1545 O O . LYS B 1 12 ? 9.336 -41.25 -21.172 1 68.38 12 LYS B O 1
ATOM 1550 N N . VAL B 1 13 ? 10.805 -42.938 -21.547 1 66.75 13 VAL B N 1
ATOM 1551 C CA . VAL B 1 13 ? 11.656 -42.562 -20.422 1 66.75 13 VAL B CA 1
ATOM 1552 C C . VAL B 1 13 ? 12.273 -41.188 -20.688 1 66.75 13 VAL B C 1
ATOM 1554 O O . VAL B 1 13 ? 12.359 -40.344 -19.797 1 66.75 13 VAL B O 1
ATOM 1557 N N . ASN B 1 14 ? 12.664 -40.938 -21.938 1 68.06 14 ASN B N 1
ATOM 1558 C CA . ASN B 1 14 ? 13.242 -39.656 -22.312 1 68.06 14 ASN B CA 1
ATOM 1559 C C . ASN B 1 14 ? 12.203 -38.531 -22.234 1 68.06 14 ASN B C 1
ATOM 1561 O O . ASN B 1 14 ? 12.508 -37.406 -21.781 1 68.06 14 ASN B O 1
ATOM 1565 N N . ASP B 1 15 ? 11.016 -38.781 -22.625 1 70.31 15 ASP B N 1
ATOM 1566 C CA . ASP B 1 15 ? 9.93 -37.812 -22.562 1 70.31 15 ASP B CA 1
ATOM 1567 C C . ASP B 1 15 ? 9.562 -37.5 -21.109 1 70.31 15 ASP B C 1
ATOM 1569 O O . ASP B 1 15 ? 9.32 -36.344 -20.766 1 70.31 15 ASP B O 1
ATOM 1573 N N . GLU B 1 16 ? 9.594 -38.5 -20.312 1 69.75 16 GLU B N 1
ATOM 1574 C CA . GLU B 1 16 ? 9.289 -38.312 -18.891 1 69.75 16 GLU B CA 1
ATOM 1575 C C . GLU B 1 16 ? 10.375 -37.5 -18.188 1 69.75 16 GLU B C 1
ATOM 1577 O O . GLU B 1 16 ? 10.086 -36.656 -17.359 1 69.75 16 GLU B O 1
ATOM 1582 N N . ASN B 1 17 ? 11.531 -37.812 -18.547 1 72.94 17 ASN B N 1
ATOM 1583 C CA . ASN B 1 17 ? 12.648 -37.062 -18 1 72.94 17 ASN B CA 1
ATOM 1584 C C . ASN B 1 17 ? 12.609 -35.594 -18.438 1 72.94 17 ASN B C 1
ATOM 1586 O O . ASN B 1 17 ? 12.883 -34.688 -17.641 1 72.94 17 ASN B O 1
ATOM 1590 N N . ALA B 1 18 ? 12.297 -35.469 -19.641 1 73.88 18 ALA B N 1
ATOM 1591 C CA . ALA B 1 18 ? 12.195 -34.094 -20.156 1 73.88 18 ALA B CA 1
ATOM 1592 C C . ALA B 1 18 ? 11.078 -33.344 -19.453 1 73.88 18 ALA B C 1
ATOM 1594 O O . ALA B 1 18 ? 11.242 -32.156 -19.109 1 73.88 18 ALA B O 1
ATOM 1595 N N . GLU B 1 19 ? 10.008 -33.938 -19.234 1 75.88 19 GLU B N 1
ATOM 1596 C CA . GLU B 1 19 ? 8.891 -33.344 -18.531 1 75.88 19 GLU B CA 1
ATOM 1597 C C . GLU B 1 19 ? 9.258 -33 -17.094 1 75.88 19 GLU B C 1
ATOM 1599 O O . GLU B 1 19 ? 8.938 -31.922 -16.594 1 75.88 19 GLU B O 1
ATOM 1604 N N . TYR B 1 20 ? 9.875 -33.906 -16.5 1 75.25 20 TYR B N 1
ATOM 1605 C CA . TYR B 1 20 ? 10.367 -33.688 -15.141 1 75.25 20 TYR B CA 1
ATOM 1606 C C . TYR B 1 20 ? 11.273 -32.469 -15.07 1 75.25 20 TYR B C 1
ATOM 1608 O O . TYR B 1 20 ? 11.109 -31.625 -14.188 1 75.25 20 TYR B O 1
ATOM 1616 N N . TYR B 1 21 ? 12.141 -32.438 -15.961 1 76.44 21 TYR B N 1
ATOM 1617 C CA . TYR B 1 21 ? 13.094 -31.328 -15.969 1 76.44 21 TYR B CA 1
ATOM 1618 C C . TYR B 1 21 ? 12.391 -30.016 -16.25 1 76.44 21 TYR B C 1
ATOM 1620 O O . TYR B 1 21 ? 12.68 -29 -15.609 1 76.44 21 TYR B O 1
ATOM 1628 N N . ASN B 1 22 ? 11.5 -30.031 -17.094 1 82.81 22 ASN B N 1
ATOM 1629 C CA . ASN B 1 22 ? 10.75 -28.828 -17.438 1 82.81 22 ASN B CA 1
ATOM 1630 C C . ASN B 1 22 ? 9.922 -28.328 -16.25 1 82.81 22 ASN B C 1
ATOM 1632 O O . ASN B 1 22 ? 9.883 -27.125 -15.977 1 82.81 22 ASN B O 1
ATOM 1636 N N . GLU B 1 23 ? 9.328 -29.234 -15.578 1 84.88 23 GLU B N 1
ATOM 1637 C CA . GLU B 1 23 ? 8.523 -28.875 -14.422 1 84.88 23 GLU B CA 1
ATOM 1638 C C . GLU B 1 23 ? 9.391 -28.328 -13.289 1 84.88 23 GLU B C 1
ATOM 1640 O O . GLU B 1 23 ? 8.992 -27.406 -12.578 1 84.88 23 GLU B O 1
ATOM 1645 N N . THR B 1 24 ? 10.492 -28.891 -13.164 1 86.19 24 THR B N 1
ATOM 1646 C CA . THR B 1 24 ? 11.422 -28.453 -12.125 1 86.19 24 THR B CA 1
ATOM 1647 C C . THR B 1 24 ? 11.914 -27.031 -12.422 1 86.19 24 THR B C 1
ATOM 1649 O O . THR B 1 24 ? 11.969 -26.188 -11.516 1 86.19 24 THR B O 1
ATOM 1652 N N . ILE B 1 25 ? 12.25 -26.75 -13.648 1 89.19 25 ILE B N 1
ATOM 1653 C CA . ILE B 1 25 ? 12.711 -25.422 -14.047 1 89.19 25 ILE B CA 1
ATOM 1654 C C . ILE B 1 25 ? 11.602 -24.391 -13.828 1 89.19 25 ILE B C 1
ATOM 1656 O O . ILE B 1 25 ? 11.852 -23.297 -13.328 1 89.19 25 ILE B O 1
ATOM 1660 N N . LYS B 1 26 ? 10.445 -24.797 -14.188 1 89.81 26 LYS B N 1
ATOM 1661 C CA . LYS B 1 26 ? 9.305 -23.922 -13.984 1 89.81 26 LYS B CA 1
ATOM 1662 C C . LYS B 1 26 ? 9.102 -23.609 -12.508 1 89.81 26 LYS B C 1
ATOM 1664 O O . LYS B 1 26 ? 8.883 -22.453 -12.141 1 89.81 26 LYS B O 1
ATOM 1669 N N . ASP B 1 27 ? 9.203 -24.641 -11.719 1 93.12 27 ASP B N 1
ATOM 1670 C CA . ASP B 1 27 ? 9.055 -24.453 -10.281 1 93.12 27 ASP B CA 1
ATOM 1671 C C . ASP B 1 27 ? 10.141 -23.547 -9.719 1 93.12 27 ASP B C 1
ATOM 1673 O O . ASP B 1 27 ? 9.867 -22.703 -8.859 1 93.12 27 ASP B O 1
ATOM 1677 N N . MET B 1 28 ? 11.297 -23.703 -10.18 1 93.75 28 MET B N 1
ATOM 1678 C CA . MET B 1 28 ? 12.406 -22.875 -9.719 1 93.75 28 MET B CA 1
ATOM 1679 C C . MET B 1 28 ? 12.188 -21.422 -10.102 1 93.75 28 MET B C 1
ATOM 1681 O O . MET B 1 28 ? 12.422 -20.516 -9.297 1 93.75 28 MET B O 1
ATOM 1685 N N . GLN B 1 29 ? 11.766 -21.172 -11.273 1 94.62 29 GLN B N 1
ATOM 1686 C CA . GLN B 1 29 ? 11.484 -19.812 -11.734 1 94.62 29 GLN B CA 1
ATOM 1687 C C . GLN B 1 29 ? 10.336 -19.188 -10.945 1 94.62 29 GLN B C 1
ATOM 1689 O O . GLN B 1 29 ? 10.391 -18.016 -10.562 1 94.62 29 GLN B O 1
ATOM 1694 N N . ASP B 1 30 ? 9.32 -19.984 -10.75 1 95.75 30 ASP B N 1
ATOM 1695 C CA . ASP B 1 30 ? 8.195 -19.516 -9.953 1 95.75 30 ASP B CA 1
ATOM 1696 C C . ASP B 1 30 ? 8.641 -19.141 -8.539 1 95.75 30 ASP B C 1
ATOM 1698 O O . ASP B 1 30 ? 8.195 -18.125 -7.992 1 95.75 30 ASP B O 1
ATOM 1702 N N . MET B 1 31 ? 9.492 -19.938 -7.988 1 97.31 31 MET B N 1
ATOM 1703 C CA . MET B 1 31 ? 10.016 -19.672 -6.652 1 97.31 31 MET B CA 1
ATOM 1704 C C . MET B 1 31 ? 10.773 -18.359 -6.617 1 97.31 31 MET B C 1
ATOM 1706 O O . MET B 1 31 ? 10.617 -17.562 -5.68 1 97.31 31 MET B O 1
ATOM 1710 N N . GLU B 1 32 ? 11.57 -18.109 -7.605 1 97.38 32 GLU B N 1
ATOM 1711 C CA . GLU B 1 32 ? 12.344 -16.875 -7.68 1 97.38 32 GLU B CA 1
ATOM 1712 C C . GLU B 1 32 ? 11.422 -15.656 -7.75 1 97.38 32 GLU B C 1
ATOM 1714 O O . GLU B 1 32 ? 11.648 -14.656 -7.059 1 97.38 32 GLU B O 1
ATOM 1719 N N . ILE B 1 33 ? 10.43 -15.742 -8.5 1 98 33 ILE B N 1
ATOM 1720 C CA . ILE B 1 33 ? 9.477 -14.656 -8.664 1 98 33 ILE B CA 1
ATOM 1721 C C . ILE B 1 33 ? 8.75 -14.406 -7.344 1 98 33 ILE B C 1
ATOM 1723 O O . ILE B 1 33 ? 8.617 -13.266 -6.906 1 98 33 ILE B O 1
ATOM 1727 N N . LEU B 1 34 ? 8.312 -15.461 -6.715 1 98.44 34 LEU B N 1
ATOM 1728 C CA . LEU B 1 34 ? 7.57 -15.344 -5.465 1 98.44 34 LEU B CA 1
ATOM 1729 C C . LEU B 1 34 ? 8.453 -14.789 -4.352 1 98.44 34 LEU B C 1
ATOM 1731 O O . LEU B 1 34 ? 7.984 -14.039 -3.492 1 98.44 34 LEU B O 1
ATOM 1735 N N . GLU B 1 35 ? 9.703 -15.172 -4.328 1 98.31 35 GLU B N 1
ATOM 1736 C CA . GLU B 1 35 ? 10.625 -14.641 -3.332 1 98.31 35 GLU B CA 1
ATOM 1737 C C . GLU B 1 35 ? 10.805 -13.133 -3.488 1 98.31 35 GLU B C 1
ATOM 1739 O O . GLU B 1 35 ? 10.742 -12.391 -2.506 1 98.31 35 GLU B O 1
ATOM 1744 N N . ALA B 1 36 ? 11.023 -12.727 -4.699 1 98.56 36 ALA B N 1
ATOM 1745 C CA . ALA B 1 36 ? 11.133 -11.297 -4.973 1 98.56 36 ALA B CA 1
ATOM 1746 C C . ALA B 1 36 ? 9.836 -10.578 -4.617 1 98.56 36 ALA B C 1
ATOM 1748 O O . ALA B 1 36 ? 9.867 -9.477 -4.055 1 98.56 36 ALA B O 1
ATOM 1749 N N . GLN B 1 37 ? 8.742 -11.18 -4.957 1 98.75 37 GLN B N 1
ATOM 1750 C CA . GLN B 1 37 ? 7.426 -10.625 -4.648 1 98.75 37 GLN B CA 1
ATOM 1751 C C . GLN B 1 37 ? 7.234 -10.453 -3.145 1 98.75 37 GLN B C 1
ATOM 1753 O O . GLN B 1 37 ? 6.77 -9.414 -2.684 1 98.75 37 GLN B O 1
ATOM 1758 N N . SER B 1 38 ? 7.559 -11.492 -2.412 1 98.62 38 SER B N 1
ATOM 1759 C CA . SER B 1 38 ? 7.402 -11.438 -0.963 1 98.62 38 SER B CA 1
ATOM 1760 C C . SER B 1 38 ? 8.266 -10.336 -0.355 1 98.62 38 SER B C 1
ATOM 1762 O O . SER B 1 38 ? 7.848 -9.664 0.586 1 98.62 38 SER B O 1
ATOM 1764 N N . GLN B 1 39 ? 9.453 -10.164 -0.881 1 98.44 39 GLN B N 1
ATOM 1765 C CA . GLN B 1 39 ? 10.32 -9.086 -0.409 1 98.44 39 GLN B CA 1
ATOM 1766 C C . GLN B 1 39 ? 9.711 -7.719 -0.704 1 98.44 39 GLN B C 1
ATOM 1768 O O . GLN B 1 39 ? 9.742 -6.828 0.147 1 98.44 39 GLN B O 1
ATOM 1773 N N . ALA B 1 40 ? 9.219 -7.539 -1.896 1 98.88 40 ALA B N 1
ATOM 1774 C CA . ALA B 1 40 ? 8.578 -6.277 -2.264 1 98.88 40 ALA B CA 1
ATOM 1775 C C . ALA B 1 40 ? 7.383 -5.984 -1.364 1 98.88 40 ALA B C 1
ATOM 1777 O O . ALA B 1 40 ? 7.168 -4.84 -0.959 1 98.88 40 ALA B O 1
ATOM 1778 N N . GLN B 1 41 ? 6.598 -7.008 -1.048 1 98.88 41 GLN B N 1
ATOM 1779 C CA . GLN B 1 41 ? 5.438 -6.871 -0.178 1 98.88 41 GLN B CA 1
ATOM 1780 C C . GLN B 1 41 ? 5.848 -6.434 1.225 1 98.88 41 GLN B C 1
ATOM 1782 O O . GLN B 1 41 ? 5.18 -5.602 1.841 1 98.88 41 GLN B O 1
ATOM 1787 N N . MET B 1 42 ? 6.934 -6.902 1.702 1 98.81 42 MET B N 1
ATOM 1788 C CA . MET B 1 42 ? 7.449 -6.484 3.002 1 98.81 42 MET B CA 1
ATOM 1789 C C . MET B 1 42 ? 7.914 -5.031 2.963 1 98.81 42 MET B C 1
ATOM 1791 O O . MET B 1 42 ? 7.719 -4.285 3.924 1 98.81 42 MET B O 1
ATOM 1795 N N . ILE B 1 43 ? 8.531 -4.676 1.911 1 98.88 43 ILE B N 1
ATOM 1796 C CA . ILE B 1 43 ? 8.969 -3.295 1.737 1 98.88 43 ILE B CA 1
ATOM 1797 C C . ILE B 1 43 ? 7.758 -2.361 1.747 1 98.88 43 ILE B C 1
ATOM 1799 O O . ILE B 1 43 ? 7.781 -1.315 2.4 1 98.88 43 ILE B O 1
ATOM 1803 N N . LEU B 1 44 ? 6.703 -2.75 1.064 1 98.94 44 LEU B N 1
ATOM 1804 C CA . LEU B 1 44 ? 5.492 -1.939 1.026 1 98.94 44 LEU B CA 1
ATOM 1805 C C . LEU B 1 44 ? 4.844 -1.865 2.404 1 98.94 44 LEU B C 1
ATOM 1807 O O . LEU B 1 44 ? 4.402 -0.796 2.832 1 98.94 44 LEU B O 1
ATOM 1811 N N . ALA B 1 45 ? 4.762 -3 3.102 1 98.94 45 ALA B N 1
ATOM 1812 C CA . ALA B 1 45 ? 4.238 -3 4.465 1 98.94 45 ALA B CA 1
ATOM 1813 C C . ALA B 1 45 ? 5.027 -2.045 5.355 1 98.94 45 ALA B C 1
ATOM 1815 O O . ALA B 1 45 ? 4.441 -1.28 6.129 1 98.94 45 ALA B O 1
ATOM 1816 N N . LEU B 1 46 ? 6.336 -2.082 5.195 1 98.88 46 LEU B N 1
ATOM 1817 C CA . LEU B 1 46 ? 7.191 -1.187 5.965 1 98.88 46 LEU B CA 1
ATOM 1818 C C . LEU B 1 46 ? 6.902 0.271 5.621 1 98.88 46 LEU B C 1
ATOM 1820 O O . LEU B 1 46 ? 6.91 1.136 6.5 1 98.88 46 LEU B O 1
ATOM 1824 N N . GLY B 1 47 ? 6.723 0.517 4.367 1 98.88 47 GLY B N 1
ATOM 1825 C CA . GLY B 1 47 ? 6.348 1.862 3.965 1 98.88 47 GLY B CA 1
ATOM 1826 C C . GLY B 1 47 ? 5.121 2.383 4.691 1 98.88 47 GLY B C 1
ATOM 1827 O O . GLY B 1 47 ? 5.145 3.482 5.25 1 98.88 47 GLY B O 1
ATOM 1828 N N . TYR B 1 48 ? 4.082 1.604 4.809 1 98.88 48 TYR B N 1
ATOM 1829 C CA . TYR B 1 48 ? 2.854 2.035 5.465 1 98.88 48 TYR B CA 1
ATOM 1830 C C . TYR B 1 48 ? 3.045 2.119 6.973 1 98.88 48 TYR B C 1
ATOM 1832 O O . TYR B 1 48 ? 2.447 2.973 7.637 1 98.88 48 TYR B O 1
ATOM 1840 N N . LEU B 1 49 ? 3.881 1.286 7.559 1 98.88 49 LEU B N 1
ATOM 1841 C CA . LEU B 1 49 ? 4.195 1.391 8.977 1 98.88 49 LEU B CA 1
ATOM 1842 C C . LEU B 1 49 ? 4.941 2.688 9.273 1 98.88 49 LEU B C 1
ATOM 1844 O O . LEU B 1 49 ? 4.738 3.299 10.328 1 98.88 49 LEU B O 1
ATOM 1848 N N . LEU B 1 50 ? 5.793 3.031 8.359 1 98.94 50 LEU B N 1
ATOM 1849 C CA . LEU B 1 50 ? 6.496 4.301 8.508 1 98.94 50 LEU B CA 1
ATOM 1850 C C . LEU B 1 50 ? 5.531 5.477 8.367 1 98.94 50 LEU B C 1
ATOM 1852 O O . LEU B 1 50 ? 5.66 6.48 9.07 1 98.94 50 LEU B O 1
ATOM 1856 N N . GLU B 1 51 ? 4.551 5.414 7.457 1 98.81 51 GLU B N 1
ATOM 1857 C CA . GLU B 1 51 ? 3.508 6.434 7.371 1 98.81 51 GLU B CA 1
ATOM 1858 C C . GLU B 1 51 ? 2.73 6.539 8.68 1 98.81 51 GLU B C 1
ATOM 1860 O O . GLU B 1 51 ? 2.406 7.641 9.133 1 98.81 51 GLU B O 1
ATOM 1865 N N . TYR B 1 52 ? 2.4 5.414 9.188 1 98.88 52 TYR B N 1
ATOM 1866 C CA . TYR B 1 52 ? 1.745 5.367 10.492 1 98.88 52 TYR B CA 1
ATOM 1867 C C . TYR B 1 52 ? 2.568 6.102 11.539 1 98.88 52 TYR B C 1
ATOM 1869 O O . TYR B 1 52 ? 2.027 6.887 12.328 1 98.88 52 TYR B O 1
ATOM 1877 N N . LYS B 1 53 ? 3.811 5.852 11.57 1 98.81 53 LYS B N 1
ATOM 1878 C CA . LYS B 1 53 ? 4.711 6.531 12.5 1 98.81 53 LYS B CA 1
ATOM 1879 C C . LYS B 1 53 ? 4.699 8.039 12.273 1 98.81 53 LYS B C 1
ATOM 1881 O O . LYS B 1 53 ? 4.641 8.82 13.227 1 98.81 53 LYS B O 1
ATOM 1886 N N . ALA B 1 54 ? 4.812 8.43 11.031 1 98.81 54 ALA B N 1
ATOM 1887 C CA . ALA B 1 54 ? 4.785 9.852 10.695 1 98.81 54 ALA B CA 1
ATOM 1888 C C . ALA B 1 54 ? 3.502 10.508 11.195 1 98.81 54 ALA B C 1
ATOM 1890 O O . ALA B 1 54 ? 3.539 11.609 11.75 1 98.81 54 ALA B O 1
ATOM 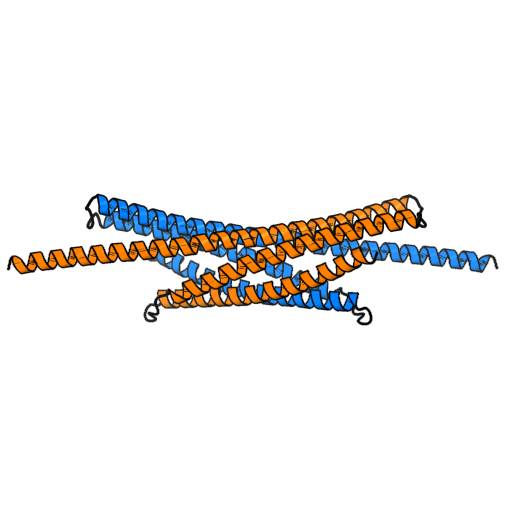1891 N N . SER B 1 55 ? 2.375 9.836 11 1 98.62 55 SER B N 1
ATOM 1892 C CA . SER B 1 55 ? 1.09 10.344 11.469 1 98.62 55 SER B CA 1
ATOM 1893 C C . SER B 1 55 ? 1.073 10.484 12.992 1 98.62 55 SER B C 1
ATOM 1895 O O . S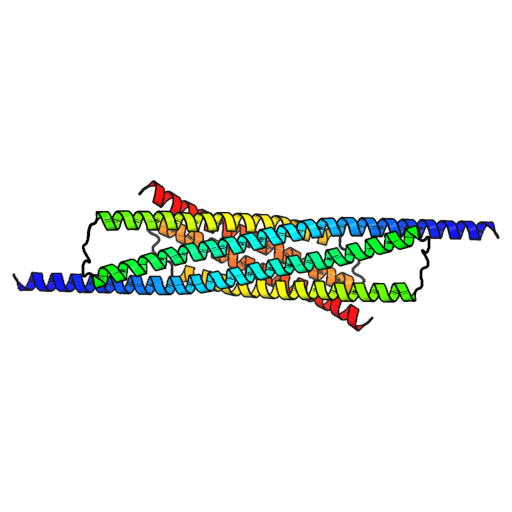ER B 1 55 ? 0.557 11.469 13.523 1 98.62 55 SER B O 1
ATOM 1897 N N . ASN B 1 56 ? 1.644 9.555 13.68 1 98.62 56 ASN B N 1
ATOM 1898 C CA . ASN B 1 56 ? 1.723 9.625 15.133 1 98.62 56 ASN B CA 1
ATOM 1899 C C . ASN B 1 56 ? 2.605 10.781 15.594 1 98.62 56 ASN B C 1
ATOM 1901 O O . ASN B 1 56 ? 2.305 11.438 16.594 1 98.62 56 ASN B O 1
ATOM 1905 N N . GLN B 1 57 ? 3.668 10.969 14.867 1 98.31 57 GLN B N 1
ATOM 1906 C CA . GLN B 1 57 ? 4.531 12.109 15.164 1 98.31 57 GLN B CA 1
ATOM 1907 C C . GLN B 1 57 ? 3.781 13.422 15.016 1 98.31 57 GLN B C 1
ATOM 1909 O O . GLN B 1 57 ? 3.912 14.32 15.844 1 98.31 57 GLN B O 1
ATOM 1914 N N . ALA B 1 58 ? 3.004 13.539 13.977 1 97.75 58 ALA B N 1
ATOM 1915 C CA . ALA B 1 58 ? 2.191 14.734 13.75 1 97.75 58 ALA B CA 1
ATOM 1916 C C . ALA B 1 58 ? 1.158 14.914 14.859 1 97.75 58 ALA B C 1
ATOM 1918 O O . ALA B 1 58 ? 0.942 16.031 15.344 1 97.75 58 ALA B O 1
ATOM 1919 N N . MET B 1 59 ? 0.557 13.836 15.266 1 97.75 59 MET B N 1
ATOM 1920 C CA . MET B 1 59 ? -0.438 13.898 16.328 1 97.75 59 MET B CA 1
ATOM 1921 C C . MET B 1 59 ? 0.195 14.352 17.641 1 97.75 59 MET B C 1
ATOM 1923 O O . MET B 1 59 ? -0.418 15.102 18.406 1 97.75 59 MET B O 1
ATOM 1927 N N . GLU B 1 60 ? 1.349 13.898 17.875 1 97.44 60 GLU B N 1
ATOM 1928 C CA . GLU B 1 60 ? 2.047 14.281 19.109 1 97.44 60 GLU B CA 1
ATOM 1929 C C . GLU B 1 60 ? 2.305 15.781 19.141 1 97.44 60 GLU B C 1
ATOM 1931 O O . GLU B 1 60 ? 2.182 16.406 20.203 1 97.44 60 GLU B O 1
ATOM 1936 N N . ILE B 1 61 ? 2.68 16.375 18.047 1 95.5 61 ILE B N 1
ATOM 1937 C CA . ILE B 1 61 ? 2.893 17.812 17.953 1 95.5 61 ILE B CA 1
ATOM 1938 C C . ILE B 1 61 ? 1.603 18.547 18.312 1 95.5 61 ILE B C 1
ATOM 1940 O O . ILE B 1 61 ? 1.62 19.516 19.094 1 95.5 61 ILE B O 1
ATOM 1944 N N . ILE B 1 62 ? 0.523 18.094 17.766 1 95.12 62 ILE B N 1
ATOM 1945 C CA . ILE B 1 62 ? -0.77 18.719 18.031 1 95.12 62 ILE B CA 1
ATOM 1946 C C . ILE B 1 62 ? -1.105 18.594 19.516 1 95.12 62 ILE B C 1
ATOM 1948 O O . ILE B 1 62 ? -1.56 19.562 20.141 1 95.12 62 ILE B O 1
ATOM 1952 N N . ARG B 1 63 ? -0.884 17.438 20.094 1 95.31 63 ARG B N 1
ATOM 1953 C CA . ARG B 1 63 ? -1.148 17.234 21.516 1 95.31 63 ARG B CA 1
ATOM 1954 C C . ARG B 1 63 ? -0.341 18.203 22.359 1 95.31 63 ARG B C 1
ATOM 1956 O O . ARG B 1 63 ? -0.862 18.766 23.328 1 95.31 63 ARG B O 1
ATOM 1963 N N . GLN B 1 64 ? 0.88 18.391 22.031 1 92.19 64 GLN B N 1
ATOM 1964 C CA . GLN B 1 64 ? 1.744 19.312 22.766 1 92.19 64 GLN B CA 1
ATOM 1965 C C . GLN B 1 64 ? 1.233 20.75 22.672 1 92.19 64 GLN B C 1
ATOM 1967 O O . GLN B 1 64 ? 1.211 21.469 23.656 1 92.19 64 GLN B O 1
ATOM 1972 N N . ARG B 1 65 ? 0.849 21.109 21.484 1 88.19 65 ARG B N 1
ATOM 1973 C CA . ARG B 1 65 ? 0.307 22.453 21.281 1 88.19 65 ARG B CA 1
ATOM 1974 C C . ARG B 1 65 ? -0.96 22.656 22.109 1 88.19 65 ARG B C 1
ATOM 1976 O O . ARG B 1 65 ? -1.126 23.703 22.75 1 88.19 65 ARG B O 1
ATOM 1983 N N . MET B 1 66 ? -1.774 21.688 22.047 1 88.5 66 MET B N 1
ATOM 1984 C CA . MET B 1 66 ? -3.025 21.766 22.781 1 88.5 66 MET B CA 1
ATOM 1985 C C . MET B 1 66 ? -2.76 21.844 24.281 1 88.5 66 MET B C 1
ATOM 1987 O O . MET B 1 66 ? -3.404 22.609 25 1 88.5 66 MET B O 1
ATOM 1991 N N . SER B 1 67 ? -1.878 21.016 24.719 1 89 67 SER B N 1
ATOM 1992 C CA . SER B 1 67 ? -1.515 21 26.125 1 89 67 SER B CA 1
ATOM 1993 C C . SER B 1 67 ? -0.957 22.359 26.562 1 89 67 SER B C 1
ATOM 1995 O O . SER B 1 67 ? -1.284 22.844 27.656 1 89 67 SER B O 1
ATOM 1997 N N . LYS B 1 68 ? -0.14 22.922 25.797 1 85.12 68 LYS B N 1
ATOM 1998 C CA . LYS B 1 68 ? 0.44 24.234 26.094 1 85.12 68 LYS B CA 1
ATOM 1999 C C . LYS B 1 68 ? -0.636 25.312 26.141 1 85.12 68 LYS B C 1
ATOM 2001 O O . LYS B 1 68 ? -0.628 26.156 27.031 1 85.12 68 LYS B O 1
ATOM 2006 N N . ARG B 1 69 ? -1.518 25.297 25.203 1 82.81 69 ARG B N 1
ATOM 2007 C CA . ARG B 1 69 ? -2.604 26.266 25.188 1 82.81 69 ARG B CA 1
ATOM 2008 C C . ARG B 1 69 ? -3.461 26.156 26.438 1 82.81 69 ARG B C 1
ATOM 2010 O O . ARG B 1 69 ? -3.867 27.172 27.016 1 82.81 69 ARG B O 1
ATOM 2017 N N . ASN B 1 70 ? -3.67 24.984 26.781 1 82.69 70 ASN B N 1
ATOM 2018 C CA . ASN B 1 70 ? -4.457 24.766 27.984 1 82.69 70 ASN B CA 1
ATOM 2019 C C . ASN B 1 70 ? -3.732 25.281 29.234 1 82.69 70 ASN B C 1
ATOM 2021 O O . ASN B 1 70 ? -4.352 25.859 30.125 1 82.69 70 ASN B O 1
ATOM 2025 N N . SER B 1 71 ? -2.467 25.047 29.281 1 82.38 71 SER B N 1
ATOM 2026 C CA . SER B 1 71 ? -1.668 25.516 30.406 1 82.38 71 SER B CA 1
ATOM 2027 C C . SER B 1 71 ? -1.607 27.031 30.453 1 82.38 71 SER B C 1
ATOM 2029 O O . SER B 1 71 ? -1.697 27.641 31.531 1 82.38 71 SER B O 1
ATOM 2031 N N . ASP B 1 72 ? -1.48 27.672 29.312 1 76.88 72 ASP B N 1
ATOM 2032 C CA . ASP B 1 72 ? -1.427 29.125 29.234 1 76.88 72 ASP B CA 1
ATOM 2033 C C . ASP B 1 72 ? -2.768 29.75 29.625 1 76.88 72 ASP B C 1
ATOM 2035 O O . ASP B 1 72 ? -2.811 30.766 30.312 1 76.88 72 ASP B O 1
ATOM 2039 N N . LYS B 1 73 ? -3.777 29.141 29.172 1 76.06 73 LYS B N 1
ATOM 2040 C CA . LYS B 1 73 ? -5.109 29.625 29.547 1 76.06 73 LYS B CA 1
ATOM 2041 C C . LYS B 1 73 ? -5.336 29.516 31.047 1 76.06 73 LYS B C 1
ATOM 2043 O O . LYS B 1 73 ? -5.871 30.438 31.672 1 76.06 73 LYS B O 1
ATOM 2048 N N . ALA B 1 74 ? -4.938 28.516 31.578 1 75.56 74 ALA B N 1
ATOM 2049 C CA . ALA B 1 74 ? -5.109 28.266 33 1 75.56 74 ALA B CA 1
ATOM 2050 C C . ALA B 1 74 ? -4.27 29.25 33.844 1 75.56 74 ALA B C 1
ATOM 2052 O O . ALA B 1 74 ? -4.668 29.641 34.938 1 75.56 74 ALA B O 1
ATOM 2053 N N . ALA B 1 75 ? -3.119 29.578 33.281 1 72.75 75 ALA B N 1
ATOM 2054 C CA . ALA B 1 75 ? -2.189 30.453 34 1 72.75 75 ALA B CA 1
ATOM 2055 C C . ALA B 1 75 ? -2.557 31.922 33.844 1 72.75 75 ALA B C 1
ATOM 2057 O O . ALA B 1 75 ? -2.043 32.781 34.562 1 72.75 75 ALA B O 1
ATOM 2058 N N . GLY B 1 76 ? -3.594 32.25 33.031 1 64.38 76 GLY B N 1
ATOM 2059 C CA . GLY B 1 76 ? -3.949 33.625 32.75 1 64.38 76 GLY B CA 1
ATOM 2060 C C . GLY B 1 76 ? -2.861 34.375 32 1 64.38 76 GLY B C 1
ATOM 2061 O O . GLY B 1 76 ? -2.824 35.594 32.031 1 64.38 76 GLY B O 1
ATOM 2062 N N . ASN B 1 77 ? -1.755 33.781 31.75 1 56.69 77 ASN B N 1
ATOM 2063 C CA . ASN B 1 77 ? -0.586 34.344 31.094 1 56.69 77 ASN B CA 1
ATOM 2064 C C . ASN B 1 77 ? -0.676 34.25 29.578 1 56.69 77 ASN B C 1
ATOM 2066 O O . ASN B 1 77 ? -0.306 33.219 29 1 56.69 77 ASN B O 1
ATOM 2070 N N . TYR B 1 78 ? -1.706 35 29.078 1 51.25 78 TYR B N 1
ATOM 2071 C CA . TYR B 1 78 ? -1.739 34.969 27.609 1 51.25 78 TYR B CA 1
ATOM 2072 C C . TYR B 1 78 ? -0.386 35.375 27.031 1 51.25 78 TYR B C 1
ATOM 2074 O O . TYR B 1 78 ? -0.122 35.125 25.844 1 51.25 78 TYR B O 1
ATOM 2082 N N . GLU B 1 79 ? 0.144 36.625 27.703 1 50 79 GLU B N 1
ATOM 2083 C CA . GLU B 1 79 ? 1.301 37.281 27.109 1 50 79 GLU B CA 1
ATOM 2084 C C . GLU B 1 79 ? 2.564 36.438 27.266 1 50 79 GLU B C 1
ATOM 2086 O O . GLU B 1 79 ? 3.314 36.625 28.219 1 50 79 GLU B O 1
ATOM 2091 N N . ASN B 1 80 ? 2.447 35.25 27.609 1 50.72 80 ASN B N 1
ATOM 2092 C CA . ASN B 1 80 ? 3.744 34.719 27.984 1 50.72 80 ASN B CA 1
ATOM 2093 C C . ASN B 1 80 ? 4.84 35.125 27.016 1 50.72 80 ASN B C 1
ATOM 2095 O O . ASN B 1 80 ? 4.559 35.438 25.859 1 50.72 80 ASN B O 1
ATOM 2099 N N . GLU B 1 81 ? 6.184 35.156 27.562 1 55.38 81 GLU B N 1
ATOM 2100 C CA . GLU B 1 81 ? 7.473 35.656 27.109 1 55.38 81 GLU B CA 1
ATOM 2101 C C . GLU B 1 81 ? 7.762 35.219 25.672 1 55.38 81 GLU B C 1
ATOM 2103 O O . GLU B 1 81 ? 7.629 34.062 25.328 1 55.38 81 GLU B O 1
ATOM 2108 N N . GLU B 1 82 ? 7.742 36.219 24.859 1 56.66 82 GLU B N 1
ATOM 2109 C CA . GLU B 1 82 ? 8.117 36.094 23.453 1 56.66 82 GLU B CA 1
ATOM 2110 C C . GLU B 1 82 ? 9.18 35.031 23.234 1 56.66 82 GLU B C 1
ATOM 2112 O O . GLU B 1 82 ? 9.094 34.25 22.297 1 56.66 82 GLU B O 1
ATOM 2117 N N . GLU B 1 83 ? 10.117 35.031 24.266 1 59.03 83 GLU B N 1
ATOM 2118 C CA . GLU B 1 83 ? 11.227 34.094 24.094 1 59.03 83 GLU B CA 1
ATOM 2119 C C . GLU B 1 83 ? 10.758 32.656 24.234 1 59.03 83 GLU B C 1
ATOM 2121 O O . GLU B 1 83 ? 11.211 31.781 23.484 1 59.03 83 GLU B O 1
ATOM 2126 N N . LYS B 1 84 ? 9.953 32.438 25.25 1 65.44 84 LYS B N 1
ATOM 2127 C CA . LYS B 1 84 ? 9.453 31.094 25.469 1 65.44 84 LYS B CA 1
ATOM 2128 C C . LYS B 1 84 ? 8.57 30.641 24.312 1 65.44 84 LYS B C 1
ATOM 2130 O O . LYS B 1 84 ? 8.648 29.484 23.891 1 65.44 84 LYS B O 1
ATOM 2135 N N . LEU B 1 85 ? 7.887 31.469 23.719 1 68.44 85 LEU B N 1
ATOM 2136 C CA . LEU B 1 85 ? 7.016 31.172 22.594 1 68.44 85 LEU B CA 1
ATOM 2137 C C . LEU B 1 85 ? 7.836 30.859 21.344 1 68.44 85 LEU B C 1
ATOM 2139 O O . LEU B 1 85 ? 7.492 29.938 20.594 1 68.44 85 LEU B O 1
ATOM 2143 N N . GLU B 1 86 ? 8.945 31.609 21.328 1 73 86 GLU B N 1
ATOM 2144 C CA . GLU B 1 86 ? 9.805 31.375 20.172 1 73 86 GLU B CA 1
ATOM 2145 C C . GLU B 1 86 ? 10.461 30 20.25 1 73 86 GLU B C 1
ATOM 2147 O O . GLU B 1 86 ? 10.578 29.297 19.234 1 73 86 GLU B O 1
ATOM 2152 N N . GLN B 1 87 ? 10.93 29.625 21.469 1 77 87 GLN B N 1
ATOM 2153 C CA . GLN B 1 87 ? 11.57 28.328 21.641 1 77 87 GLN B CA 1
ATOM 2154 C C . GLN B 1 87 ? 10.578 27.188 21.391 1 77 87 GLN B C 1
ATOM 2156 O O . GLN B 1 87 ? 10.922 26.172 20.781 1 77 87 GLN B O 1
ATOM 2161 N N . GLU B 1 88 ? 9.445 27.359 21.812 1 80 88 GLU B N 1
ATOM 2162 C CA . GLU B 1 88 ? 8.414 26.344 21.625 1 80 88 GLU B CA 1
ATOM 2163 C C . GLU B 1 88 ? 8.008 26.219 20.156 1 80 88 GLU B C 1
ATOM 2165 O O . GLU B 1 88 ? 7.852 25.125 19.641 1 80 88 GLU B O 1
ATOM 2170 N N . GLU B 1 89 ? 8 27.297 19.562 1 80.19 89 GLU B N 1
ATOM 2171 C CA . GLU B 1 89 ? 7.668 27.297 18.141 1 80.19 89 GLU B CA 1
ATOM 2172 C C . GLU B 1 89 ? 8.75 26.609 17.312 1 80.19 89 GLU B C 1
ATOM 2174 O O . GLU B 1 89 ? 8.445 25.828 16.406 1 80.19 89 GLU B O 1
ATOM 2179 N N . LYS B 1 90 ? 9.977 26.891 17.703 1 85.75 90 LYS B N 1
ATOM 2180 C CA . LYS B 1 90 ? 11.086 26.25 17 1 85.75 90 LYS B CA 1
ATOM 2181 C C . LYS B 1 90 ? 11.062 24.734 17.219 1 85.75 90 LYS B C 1
ATOM 2183 O O . LYS B 1 90 ? 11.359 23.969 16.297 1 85.75 90 LYS B O 1
ATOM 2188 N N . LYS B 1 91 ? 10.727 24.375 18.375 1 88.56 91 LYS B N 1
ATOM 2189 C CA . LYS B 1 91 ? 10.609 22.953 18.688 1 88.56 91 LYS B CA 1
ATOM 2190 C C . LYS B 1 91 ? 9.539 22.281 17.828 1 88.56 91 LYS B C 1
ATOM 2192 O O . LYS B 1 91 ? 9.766 21.219 17.266 1 88.56 91 LYS B O 1
ATOM 2197 N N . TRP B 1 92 ? 8.43 22.875 17.641 1 88.38 92 TRP B N 1
ATOM 2198 C CA . TRP B 1 92 ? 7.332 22.312 16.859 1 88.38 92 TRP B CA 1
ATOM 2199 C C . TRP B 1 92 ? 7.684 22.266 15.375 1 88.38 92 TRP B C 1
ATOM 2201 O O . TRP B 1 92 ? 7.301 21.328 14.664 1 88.38 92 TRP B O 1
ATOM 2211 N N . ILE B 1 93 ? 8.469 23.234 14.992 1 89.81 93 ILE B N 1
ATOM 2212 C CA . ILE B 1 93 ? 8.906 23.281 13.602 1 89.81 93 ILE B CA 1
ATOM 2213 C C . ILE B 1 93 ? 9.859 22.125 13.32 1 89.81 93 ILE B C 1
ATOM 2215 O O . ILE B 1 93 ? 9.719 21.422 12.305 1 89.81 93 ILE B O 1
ATOM 2219 N N . ASN B 1 94 ? 10.766 21.859 14.258 1 91.94 94 ASN B N 1
ATOM 2220 C CA . ASN B 1 94 ? 11.703 20.75 14.102 1 91.94 94 ASN B CA 1
ATOM 2221 C C . ASN B 1 94 ? 10.992 19.406 14.156 1 91.94 94 ASN B C 1
ATOM 2223 O O . ASN B 1 94 ? 11.32 18.5 13.391 1 91.94 94 ASN B O 1
ATOM 2227 N N . GLU B 1 95 ? 10.102 19.297 15.062 1 94.19 95 GLU B N 1
ATOM 2228 C CA . GLU B 1 95 ? 9.32 18.062 15.156 1 94.19 95 GLU B CA 1
ATOM 2229 C C . GLU B 1 95 ? 8.477 17.844 13.906 1 94.19 95 GLU B C 1
ATOM 2231 O O . GLU B 1 95 ? 8.289 16.719 13.469 1 94.19 95 GLU B O 1
ATOM 2236 N N . GLY B 1 96 ? 7.957 18.906 13.383 1 95.38 96 GLY B N 1
ATOM 2237 C CA . GLY B 1 96 ? 7.254 18.828 12.109 1 95.38 96 GLY B CA 1
ATOM 2238 C C . GLY B 1 96 ? 8.133 18.344 10.969 1 95.38 96 GLY B C 1
ATOM 2239 O O . GLY B 1 96 ? 7.703 17.531 10.148 1 95.38 96 GLY B O 1
ATOM 2240 N N . LEU B 1 97 ? 9.336 18.797 10.961 1 96.19 97 LEU B N 1
ATOM 2241 C CA . LEU B 1 97 ? 10.289 18.344 9.953 1 96.19 97 LEU B CA 1
ATOM 2242 C C . LEU B 1 97 ? 10.562 16.859 10.094 1 96.19 97 LEU B C 1
ATOM 2244 O O . LEU B 1 97 ? 10.672 16.141 9.094 1 96.19 97 LEU B O 1
ATOM 2248 N N . ASN B 1 98 ? 10.711 16.422 11.32 1 97.12 98 ASN B N 1
ATOM 2249 C CA . ASN B 1 98 ? 10.945 15 11.562 1 97.12 98 ASN B CA 1
ATOM 2250 C C . ASN B 1 98 ? 9.789 14.148 11.039 1 97.12 98 ASN B C 1
ATOM 2252 O O . ASN B 1 98 ? 10.008 13.086 10.461 1 97.12 98 ASN B O 1
ATOM 2256 N N . ALA B 1 99 ? 8.555 14.555 11.289 1 97.88 99 ALA B N 1
ATOM 2257 C CA . ALA B 1 99 ? 7.379 13.852 10.773 1 97.88 99 ALA B CA 1
ATOM 2258 C C . ALA B 1 99 ? 7.391 13.805 9.25 1 97.88 99 ALA B C 1
ATOM 2260 O O . ALA B 1 99 ? 7.145 12.75 8.648 1 97.88 99 ALA B O 1
ATOM 2261 N N . ASP B 1 100 ? 7.746 14.922 8.625 1 98.12 100 ASP B N 1
ATOM 2262 C CA . ASP B 1 100 ? 7.785 15.008 7.172 1 98.12 100 ASP B CA 1
ATOM 2263 C C . ASP B 1 100 ? 8.914 14.148 6.602 1 98.12 100 ASP B C 1
ATOM 2265 O O . ASP B 1 100 ? 8.773 13.555 5.531 1 98.12 100 ASP B O 1
ATOM 2269 N N . LYS B 1 101 ? 10.008 14.086 7.262 1 98.5 101 LYS B N 1
ATOM 2270 C CA . LYS B 1 101 ? 11.117 13.227 6.844 1 98.5 101 LYS B CA 1
ATOM 2271 C C . LYS B 1 101 ? 10.719 11.758 6.871 1 98.5 101 LYS B C 1
ATOM 2273 O O . LYS B 1 101 ? 11.016 11.008 5.938 1 98.5 101 LYS B O 1
ATOM 2278 N N . THR B 1 102 ? 10.109 11.375 7.977 1 98.81 102 THR B N 1
ATOM 2279 C CA . THR B 1 102 ? 9.625 10.008 8.094 1 98.81 102 THR B CA 1
ATOM 2280 C C . THR B 1 102 ? 8.641 9.688 6.973 1 98.81 102 THR B C 1
ATOM 2282 O O . THR B 1 102 ? 8.703 8.609 6.371 1 98.81 102 THR B O 1
ATOM 2285 N N . ALA B 1 103 ? 7.703 10.602 6.699 1 98.81 103 ALA B N 1
ATOM 2286 C CA . ALA B 1 103 ? 6.738 10.414 5.617 1 98.81 103 ALA B CA 1
ATOM 2287 C C . ALA B 1 103 ? 7.441 10.273 4.273 1 98.81 103 ALA B C 1
ATOM 2289 O O . ALA B 1 103 ? 7.02 9.477 3.43 1 98.81 103 ALA B O 1
ATOM 2290 N N . LEU B 1 104 ? 8.516 11.031 4.059 1 98.88 104 LEU B N 1
ATOM 2291 C CA . LEU B 1 104 ? 9.258 10.961 2.811 1 98.88 104 LEU B CA 1
ATOM 2292 C C . LEU B 1 104 ? 9.922 9.594 2.65 1 98.88 104 LEU B C 1
ATOM 2294 O O . LEU B 1 104 ? 9.852 8.992 1.578 1 98.88 104 LEU B O 1
ATOM 2298 N N . ILE B 1 105 ? 10.57 9.102 3.688 1 98.88 105 ILE B N 1
ATOM 2299 C CA . ILE B 1 105 ? 11.188 7.781 3.662 1 98.88 105 ILE B CA 1
ATOM 2300 C C . ILE B 1 105 ? 10.125 6.723 3.373 1 98.88 105 ILE B C 1
ATOM 2302 O O . ILE B 1 105 ? 10.352 5.801 2.586 1 98.88 105 ILE B O 1
ATOM 2306 N N . ALA B 1 106 ? 8.953 6.867 4.047 1 98.94 106 ALA B N 1
ATOM 2307 C CA . ALA B 1 106 ? 7.84 5.953 3.799 1 98.94 106 ALA B CA 1
ATOM 2308 C C . ALA B 1 106 ? 7.473 5.93 2.316 1 98.94 106 ALA B C 1
ATOM 2310 O O . ALA B 1 106 ? 7.359 4.855 1.717 1 98.94 106 ALA B O 1
ATOM 2311 N N . ALA B 1 107 ? 7.316 7.102 1.719 1 98.94 107 ALA B N 1
ATOM 2312 C CA . ALA B 1 107 ? 6.941 7.215 0.312 1 98.94 107 ALA B CA 1
ATOM 2313 C C . ALA B 1 107 ? 7.992 6.578 -0.59 1 98.94 107 ALA B C 1
ATOM 2315 O O . ALA B 1 107 ? 7.66 5.984 -1.619 1 98.94 107 ALA B O 1
ATOM 2316 N N . GLU B 1 108 ? 9.258 6.668 -0.241 1 98.88 108 GLU B N 1
ATOM 2317 C CA . GLU B 1 108 ? 10.336 6.047 -1.004 1 98.88 108 GLU B CA 1
ATOM 2318 C C . GLU B 1 108 ? 10.227 4.523 -0.97 1 98.88 108 GLU B C 1
ATOM 2320 O O . GLU B 1 108 ? 10.375 3.863 -1.999 1 98.88 108 GLU B O 1
ATOM 2325 N N . PHE B 1 109 ? 10.047 4 0.199 1 98.94 109 PHE B N 1
ATOM 2326 C CA . PHE B 1 109 ? 9.875 2.557 0.33 1 98.94 109 PHE B CA 1
ATOM 2327 C C . PHE B 1 109 ? 8.703 2.07 -0.511 1 98.94 109 PHE B C 1
ATOM 2329 O O . PHE B 1 109 ? 8.812 1.071 -1.224 1 98.94 109 PHE B O 1
ATOM 2336 N N . GLU B 1 110 ? 7.574 2.787 -0.395 1 98.88 110 GLU B N 1
ATOM 2337 C CA . GLU B 1 110 ? 6.371 2.387 -1.119 1 98.88 110 GLU B CA 1
ATOM 2338 C C . GLU B 1 110 ? 6.598 2.422 -2.627 1 98.88 110 GLU B C 1
ATOM 2340 O O . GLU B 1 110 ? 6.203 1.499 -3.342 1 98.88 110 GLU B O 1
ATOM 2345 N N . LEU B 1 111 ? 7.246 3.477 -3.084 1 98.88 111 LEU B N 1
ATOM 2346 C CA . LEU B 1 111 ? 7.555 3.59 -4.508 1 98.88 111 LEU B CA 1
ATOM 2347 C C . LEU B 1 111 ? 8.469 2.453 -4.957 1 98.88 111 LEU B C 1
ATOM 2349 O O . LEU B 1 111 ? 8.211 1.814 -5.98 1 98.88 111 LEU B O 1
ATOM 2353 N N . TYR B 1 112 ? 9.477 2.158 -4.195 1 98.81 112 TYR B N 1
ATOM 2354 C CA . TYR B 1 112 ? 10.43 1.105 -4.531 1 98.81 112 TYR B CA 1
ATOM 2355 C C . TYR B 1 112 ? 9.75 -0.258 -4.555 1 98.81 112 TYR B C 1
ATOM 2357 O O . TYR B 1 112 ? 9.922 -1.029 -5.5 1 98.81 112 TYR B O 1
ATOM 2365 N N . GLY B 1 113 ? 9.023 -0.571 -3.498 1 98.81 113 GLY B N 1
ATOM 2366 C CA . GLY B 1 113 ? 8.297 -1.831 -3.457 1 98.81 113 GLY B CA 1
ATOM 2367 C C . GLY B 1 113 ? 7.355 -2.014 -4.633 1 98.81 113 GLY B C 1
ATOM 2368 O O . GLY B 1 113 ? 7.293 -3.096 -5.223 1 98.81 113 GLY B O 1
ATOM 2369 N N . GLN B 1 114 ? 6.68 -0.939 -5.027 1 98.94 114 GLN B N 1
ATOM 2370 C CA . GLN B 1 114 ? 5.711 -1.016 -6.113 1 98.94 114 GLN B CA 1
ATOM 2371 C C . GLN B 1 114 ? 6.406 -1.188 -7.461 1 98.94 114 GLN B C 1
ATOM 2373 O O . GLN B 1 114 ? 5.879 -1.854 -8.359 1 98.94 114 GLN B O 1
ATOM 2378 N N . ILE B 1 115 ? 7.531 -0.566 -7.645 1 98.88 115 ILE B N 1
ATOM 2379 C CA . ILE B 1 115 ? 8.305 -0.758 -8.867 1 98.88 115 ILE B CA 1
ATOM 2380 C C . ILE B 1 115 ? 8.625 -2.242 -9.047 1 98.88 115 ILE B C 1
ATOM 2382 O O . ILE B 1 115 ? 8.43 -2.793 -10.133 1 98.88 115 ILE B O 1
ATOM 2386 N N . ILE B 1 116 ? 9.078 -2.877 -7.98 1 98.88 116 ILE B N 1
ATOM 2387 C CA . ILE B 1 116 ? 9.422 -4.293 -8.039 1 98.88 116 ILE B CA 1
ATOM 2388 C C . ILE B 1 116 ? 8.18 -5.113 -8.383 1 98.88 116 ILE B C 1
ATOM 2390 O O . ILE B 1 116 ? 8.203 -5.938 -9.297 1 98.88 116 ILE B O 1
ATOM 2394 N N . LEU B 1 117 ? 7.047 -4.855 -7.691 1 98.81 117 LEU B N 1
ATOM 2395 C CA . LEU B 1 117 ? 5.828 -5.625 -7.906 1 98.81 117 LEU B CA 1
ATOM 2396 C C . LEU B 1 117 ? 5.32 -5.457 -9.336 1 98.81 117 LEU B C 1
ATOM 2398 O O . LEU B 1 117 ? 4.883 -6.426 -9.961 1 98.81 117 LEU B O 1
ATOM 2402 N N . THR B 1 118 ? 5.359 -4.242 -9.812 1 98.88 118 THR B N 1
ATOM 2403 C CA . THR B 1 118 ? 4.883 -3.979 -11.164 1 98.88 118 THR B CA 1
ATOM 2404 C C . THR B 1 118 ? 5.707 -4.758 -12.188 1 98.88 118 THR B C 1
ATOM 2406 O O . THR B 1 118 ? 5.152 -5.363 -13.102 1 98.88 118 THR B O 1
ATOM 2409 N N . ASN B 1 119 ? 6.996 -4.738 -12.031 1 98.75 119 ASN B N 1
ATOM 2410 C CA . ASN B 1 119 ? 7.867 -5.492 -12.922 1 98.75 119 ASN B CA 1
ATOM 2411 C C . ASN B 1 119 ? 7.582 -6.992 -12.859 1 98.75 119 ASN B C 1
ATOM 2413 O O . ASN B 1 119 ? 7.566 -7.672 -13.883 1 98.75 119 ASN B O 1
ATOM 2417 N N . LEU B 1 120 ? 7.438 -7.48 -11.68 1 98.62 120 LEU B N 1
ATOM 2418 C CA . LEU B 1 120 ? 7.152 -8.898 -11.492 1 98.62 120 LEU B CA 1
ATOM 2419 C C . LEU B 1 120 ? 5.816 -9.273 -12.125 1 98.62 120 LEU B C 1
ATOM 2421 O O . LEU B 1 120 ? 5.684 -10.344 -12.719 1 98.62 120 LEU B O 1
ATOM 2425 N N . ASP B 1 1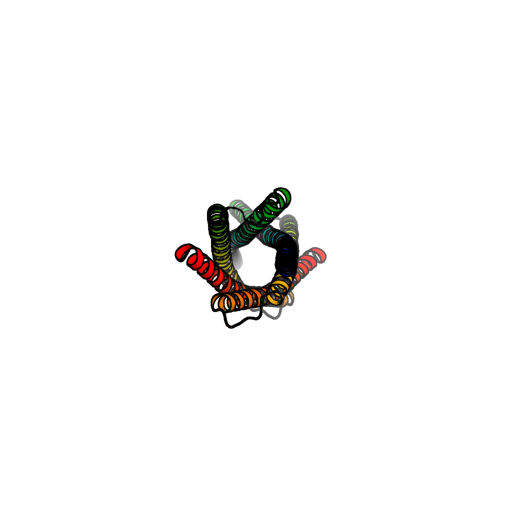21 ? 4.805 -8.445 -11.984 1 98.25 121 ASP B N 1
ATOM 2426 C CA . ASP B 1 121 ? 3.512 -8.688 -12.617 1 98.25 121 ASP B CA 1
ATOM 2427 C C . ASP B 1 121 ? 3.645 -8.742 -14.141 1 98.25 121 ASP B C 1
ATOM 2429 O O . ASP B 1 121 ? 2.975 -9.539 -14.797 1 98.25 121 ASP B O 1
ATOM 2433 N N . TYR B 1 122 ? 4.469 -7.852 -14.641 1 97.94 122 TYR B N 1
ATOM 2434 C CA . TYR B 1 122 ? 4.742 -7.883 -16.078 1 97.94 122 TYR B CA 1
ATOM 2435 C C . TYR B 1 122 ? 5.379 -9.203 -16.484 1 97.94 122 TYR B C 1
ATOM 2437 O O . TYR B 1 122 ? 4.98 -9.82 -17.469 1 97.94 122 TYR B O 1
ATOM 2445 N N . ILE B 1 123 ? 6.395 -9.641 -15.75 1 97.06 123 ILE B N 1
ATOM 2446 C CA . ILE B 1 123 ? 7.09 -10.891 -16.031 1 97.06 123 ILE B CA 1
ATOM 2447 C C . ILE B 1 123 ? 6.098 -12.047 -15.992 1 97.06 123 ILE B C 1
ATOM 2449 O O . ILE B 1 123 ? 6.109 -12.906 -16.875 1 97.06 123 ILE B O 1
ATOM 2453 N N . LYS B 1 124 ? 5.23 -12.086 -14.984 1 95.19 124 LYS B N 1
ATOM 2454 C CA . LYS B 1 124 ? 4.223 -13.141 -14.867 1 95.19 124 LYS B CA 1
ATOM 2455 C C . LYS B 1 124 ? 3.314 -13.164 -16.094 1 95.19 124 LYS B C 1
ATOM 2457 O O . LYS B 1 124 ? 2.998 -14.242 -16.609 1 95.19 124 LYS B O 1
ATOM 2462 N N . LEU B 1 125 ? 2.926 -12.055 -16.531 1 93.38 125 LEU B N 1
ATOM 2463 C CA . LEU B 1 125 ? 2.037 -11.953 -17.688 1 93.38 125 LEU B CA 1
ATOM 2464 C C . LEU B 1 125 ? 2.705 -12.516 -18.938 1 93.38 125 LEU B C 1
ATOM 2466 O O . LEU B 1 125 ? 2.059 -13.188 -19.734 1 93.38 125 LEU B O 1
ATOM 2470 N N . GLN B 1 126 ? 3.986 -12.258 -19.094 1 92.5 126 GLN B N 1
ATOM 2471 C CA . GLN B 1 126 ? 4.727 -12.719 -20.266 1 92.5 126 GLN B CA 1
ATOM 2472 C C . GLN B 1 126 ? 4.871 -14.242 -20.266 1 92.5 126 GLN B C 1
ATOM 2474 O O . GLN B 1 126 ? 5.027 -14.852 -21.312 1 92.5 126 GLN B O 1
ATOM 2479 N N . ARG B 1 127 ? 4.762 -14.805 -19.109 1 90.56 127 ARG B N 1
ATOM 2480 C CA . ARG B 1 127 ? 4.996 -16.234 -18.969 1 90.56 127 ARG B CA 1
ATOM 2481 C C . ARG B 1 127 ? 3.703 -17.031 -19.172 1 90.56 127 ARG B C 1
ATOM 2483 O O . ARG B 1 127 ? 3.727 -18.25 -19.281 1 90.56 127 ARG B O 1
ATOM 2490 N N . LEU B 1 128 ? 2.545 -16.328 -19.141 1 88.44 128 LEU B N 1
ATOM 2491 C CA . LEU B 1 128 ? 1.273 -17.016 -19.297 1 88.44 128 LEU B CA 1
ATOM 2492 C C . LEU B 1 128 ? 1.144 -17.594 -20.703 1 88.44 128 LEU B C 1
ATOM 2494 O O . LEU B 1 128 ? 1.528 -16.953 -21.688 1 88.44 128 LEU B O 1
ATOM 2498 N N . PRO B 1 129 ? 0.684 -18.922 -20.641 1 78.75 129 PRO B N 1
ATOM 2499 C CA . PRO B 1 129 ? 0.462 -19.5 -21.969 1 78.75 129 PRO B CA 1
ATOM 2500 C C . PRO B 1 129 ? -0.573 -18.734 -22.781 1 78.75 129 PRO B C 1
ATOM 2502 O O . PRO B 1 129 ? -1.552 -18.219 -22.234 1 78.75 129 PRO B O 1
ATOM 2505 N N . LYS B 1 130 ? -0.361 -18.547 -24.031 1 71.62 130 LYS B N 1
ATOM 2506 C CA . LYS B 1 130 ? -1.236 -17.766 -24.891 1 71.62 130 LYS B CA 1
ATOM 2507 C C . LYS B 1 130 ? -2.279 -18.656 -25.562 1 71.62 130 LYS B C 1
ATOM 2509 O O . LYS B 1 130 ? -2.898 -18.266 -26.562 1 71.62 130 LYS B O 1
ATOM 2514 N N . ASP B 1 131 ? -2.557 -19.703 -24.828 1 68.81 131 ASP B N 1
ATOM 2515 C CA . ASP B 1 131 ? -3.59 -20.547 -25.422 1 68.81 131 ASP B CA 1
ATOM 2516 C C . ASP B 1 131 ? -4.984 -20.094 -25.016 1 68.81 131 ASP B C 1
ATOM 2518 O O . ASP B 1 131 ? -5.402 -20.297 -23.875 1 68.81 131 ASP B O 1
ATOM 2522 N N . ILE B 1 132 ? -5.652 -19.609 -25.828 1 67.31 132 ILE B N 1
ATOM 2523 C CA . ILE B 1 132 ? -6.926 -18.938 -25.609 1 67.31 132 ILE B CA 1
ATOM 2524 C C . ILE B 1 132 ? -8.07 -19.938 -25.734 1 67.31 132 ILE B C 1
ATOM 2526 O O . ILE B 1 132 ? -9.227 -19.609 -25.453 1 67.31 132 ILE B O 1
ATOM 2530 N N . SER B 1 133 ? -7.84 -21.094 -26.062 1 74.31 133 SER B N 1
ATOM 2531 C CA . SER B 1 133 ? -8.93 -22.031 -26.281 1 74.31 133 SER B CA 1
ATOM 2532 C C . SER B 1 133 ? -9.414 -22.625 -24.953 1 74.31 133 SER B C 1
ATOM 2534 O O . SER B 1 133 ? -10.523 -23.156 -24.875 1 74.31 133 SER B O 1
ATOM 2536 N N . ARG B 1 134 ? -8.734 -22.391 -23.922 1 79.94 134 ARG B N 1
ATOM 2537 C CA . ARG B 1 134 ? -9.125 -22.891 -22.609 1 79.94 134 ARG B CA 1
ATOM 2538 C C . ARG B 1 134 ? -9.664 -21.781 -21.719 1 79.94 134 ARG B C 1
ATOM 2540 O O . ARG B 1 134 ? -8.977 -20.781 -21.484 1 79.94 134 ARG B O 1
ATOM 2547 N N . ARG B 1 135 ? -10.906 -21.969 -21.266 1 80.25 135 ARG B N 1
ATOM 2548 C CA . ARG B 1 135 ? -11.602 -20.969 -20.469 1 80.25 135 ARG B CA 1
ATOM 2549 C C . ARG B 1 135 ? -10.781 -20.594 -19.234 1 80.25 135 ARG B C 1
ATOM 2551 O O . ARG B 1 135 ? -10.664 -19.406 -18.906 1 80.25 135 ARG B O 1
ATOM 2558 N N . ASP B 1 136 ? -10.25 -21.594 -18.594 1 79.62 136 ASP B N 1
ATOM 2559 C CA . ASP B 1 136 ? -9.484 -21.328 -17.375 1 79.62 136 ASP B CA 1
ATOM 2560 C C . ASP B 1 136 ? -8.234 -20.516 -17.688 1 79.62 136 ASP B C 1
ATOM 2562 O O . ASP B 1 136 ? -7.871 -19.625 -16.906 1 79.62 136 ASP B O 1
ATOM 2566 N N . LEU B 1 137 ? -7.676 -20.781 -18.75 1 84.56 137 LEU B N 1
ATOM 2567 C CA . LEU B 1 137 ? -6.488 -20.031 -19.141 1 84.56 137 LEU B CA 1
ATOM 2568 C C . LEU B 1 137 ? -6.848 -18.609 -19.547 1 84.56 137 LEU B C 1
ATOM 2570 O O . LEU B 1 137 ? -6.109 -17.672 -19.234 1 84.56 137 LEU B O 1
ATOM 2574 N N . MET B 1 138 ? -7.969 -18.484 -20.203 1 86.38 138 MET B N 1
ATOM 2575 C CA . MET B 1 138 ? -8.445 -17.156 -20.578 1 86.38 138 MET B CA 1
ATOM 2576 C C . MET B 1 138 ? -8.742 -16.312 -19.344 1 86.38 138 MET B C 1
ATOM 2578 O O . MET B 1 138 ? -8.367 -15.141 -19.266 1 86.38 138 MET B O 1
ATOM 2582 N N . LEU B 1 139 ? -9.422 -16.922 -18.422 1 90.12 139 LEU B N 1
ATOM 2583 C CA . LEU B 1 139 ? -9.758 -16.219 -17.188 1 90.12 139 LEU B CA 1
ATOM 2584 C C . LEU B 1 139 ? -8.492 -15.867 -16.406 1 90.12 139 LEU B C 1
ATOM 2586 O O . LEU B 1 139 ? -8.398 -14.781 -15.828 1 90.12 139 LEU B O 1
ATOM 2590 N N . THR B 1 140 ? -7.57 -16.766 -16.375 1 92.56 140 THR B N 1
ATOM 2591 C CA . THR B 1 140 ? -6.301 -16.516 -15.719 1 92.56 140 THR B CA 1
ATOM 2592 C C . THR B 1 140 ? -5.57 -15.344 -16.375 1 92.56 140 THR B C 1
ATOM 2594 O O . THR B 1 140 ? -5.012 -14.484 -15.688 1 92.56 140 THR B O 1
ATOM 2597 N N . THR B 1 141 ? -5.582 -15.312 -17.688 1 92.81 141 THR B N 1
ATOM 2598 C CA . THR B 1 141 ? -4.961 -14.203 -18.406 1 92.81 141 THR B CA 1
ATOM 2599 C C . THR B 1 141 ? -5.66 -12.891 -18.078 1 92.81 141 THR B C 1
ATOM 2601 O O . THR B 1 141 ? -5 -11.883 -17.812 1 92.81 141 THR B O 1
ATOM 2604 N N . THR B 1 142 ? -6.953 -12.906 -18.109 1 93.19 142 THR B N 1
ATOM 2605 C CA . THR B 1 142 ? -7.73 -11.719 -17.766 1 93.19 142 THR B CA 1
ATOM 2606 C C . THR B 1 142 ? -7.402 -11.234 -16.359 1 93.19 142 THR B C 1
ATOM 2608 O O . THR B 1 142 ? -7.215 -10.039 -16.141 1 93.19 142 THR B O 1
ATOM 2611 N N . ALA B 1 143 ? -7.355 -12.172 -15.438 1 96.25 143 ALA B N 1
ATOM 2612 C CA . ALA B 1 143 ? -7.039 -11.844 -14.047 1 96.25 143 ALA B CA 1
ATOM 2613 C C . ALA B 1 143 ? -5.676 -11.164 -13.938 1 96.25 143 ALA B C 1
ATOM 2615 O O . ALA B 1 143 ? -5.543 -10.133 -13.281 1 96.25 143 ALA B O 1
ATOM 2616 N N . ASN B 1 144 ? -4.707 -11.695 -14.633 1 96.31 144 ASN B N 1
ATOM 2617 C CA . ASN B 1 144 ? -3.352 -11.164 -14.547 1 96.31 144 ASN B CA 1
ATOM 2618 C C . ASN B 1 144 ? -3.225 -9.836 -15.289 1 96.31 144 ASN B C 1
ATOM 2620 O O . ASN B 1 144 ? -2.439 -8.969 -14.891 1 96.31 144 ASN B O 1
ATOM 2624 N N . ASP B 1 145 ? -3.986 -9.648 -16.359 1 96.31 145 ASP B N 1
ATOM 2625 C CA . ASP B 1 145 ? -4.059 -8.336 -17 1 96.31 145 ASP B CA 1
ATOM 2626 C C . ASP B 1 145 ? -4.559 -7.281 -16.016 1 96.31 145 ASP B C 1
ATOM 2628 O O . ASP B 1 145 ? -3.965 -6.207 -15.898 1 96.31 145 ASP B O 1
ATOM 2632 N N . GLU B 1 146 ? -5.645 -7.617 -15.336 1 98.25 146 GLU B N 1
ATOM 2633 C CA . GLU B 1 146 ? -6.207 -6.691 -14.359 1 98.25 146 GLU B CA 1
ATOM 2634 C C . GLU B 1 146 ? -5.195 -6.359 -13.266 1 98.25 146 GLU B C 1
ATOM 2636 O O . GLU B 1 146 ? -5.02 -5.195 -12.898 1 98.25 146 GLU B O 1
ATOM 2641 N N . ILE B 1 147 ? -4.559 -7.367 -12.734 1 98.62 147 ILE B N 1
ATOM 2642 C CA . ILE B 1 147 ? -3.578 -7.188 -11.672 1 98.62 147 ILE B CA 1
ATOM 2643 C C . ILE B 1 147 ? -2.43 -6.312 -12.164 1 98.62 147 ILE B C 1
ATOM 2645 O O . ILE B 1 147 ? -1.996 -5.391 -11.469 1 98.62 147 ILE B O 1
ATOM 2649 N N . PHE B 1 148 ? -1.984 -6.57 -13.406 1 98.75 148 PHE B N 1
ATOM 2650 C CA . PHE B 1 148 ? -0.893 -5.781 -13.969 1 98.75 148 PHE B CA 1
ATOM 2651 C C . PHE B 1 148 ? -1.317 -4.332 -14.164 1 98.75 148 PHE B C 1
ATOM 2653 O O . PHE B 1 148 ? -0.582 -3.41 -13.805 1 98.75 148 PHE B O 1
ATOM 2660 N N . TYR B 1 149 ? -2.447 -4.094 -14.75 1 98.75 149 TYR B N 1
ATOM 2661 C CA . TYR B 1 149 ? -2.941 -2.729 -14.898 1 98.75 149 TYR B CA 1
ATOM 2662 C C . TYR B 1 149 ? -3.096 -2.059 -13.531 1 98.75 149 TYR B C 1
ATOM 2664 O O . TYR B 1 149 ? -2.783 -0.875 -13.383 1 98.75 149 TYR B O 1
ATOM 2672 N N . GLY B 1 150 ? -3.617 -2.84 -12.578 1 98.88 150 GLY B N 1
ATOM 2673 C CA . GLY B 1 150 ? -3.688 -2.314 -11.219 1 98.88 150 GLY B CA 1
ATOM 2674 C C . GLY B 1 150 ? -2.342 -1.871 -10.68 1 98.88 150 GLY B C 1
ATOM 2675 O O . GLY B 1 150 ? -2.23 -0.8 -10.078 1 98.88 150 GLY B O 1
ATOM 2676 N N . ALA B 1 151 ? -1.32 -2.654 -10.93 1 98.81 151 ALA B N 1
ATOM 2677 C CA . ALA B 1 151 ? 0.033 -2.332 -10.477 1 98.81 151 ALA B CA 1
ATOM 2678 C C . ALA B 1 151 ? 0.549 -1.066 -11.156 1 98.81 151 ALA B C 1
ATOM 2680 O O . ALA B 1 151 ? 1.222 -0.247 -10.531 1 98.81 151 ALA B O 1
ATOM 2681 N N . VAL B 1 152 ? 0.274 -0.875 -12.43 1 98.88 152 VAL B N 1
ATOM 2682 C CA . VAL B 1 152 ? 0.705 0.302 -13.18 1 98.88 152 VAL B CA 1
ATOM 2683 C C . VAL B 1 152 ? 0.04 1.551 -12.609 1 98.88 152 VAL B C 1
ATOM 2685 O O . VAL B 1 152 ? 0.705 2.561 -12.359 1 98.88 152 VAL B O 1
ATOM 2688 N N . PHE B 1 153 ? -1.272 1.479 -12.352 1 98.88 153 PHE B N 1
ATOM 2689 C CA . PHE B 1 153 ? -1.97 2.602 -11.742 1 98.88 153 PHE B CA 1
ATOM 2690 C C . PHE B 1 153 ? -1.428 2.875 -10.344 1 98.88 153 PHE B C 1
ATOM 2692 O O . PHE B 1 153 ? -1.256 4.031 -9.953 1 98.88 153 PHE B O 1
ATOM 2699 N N . GLY B 1 154 ? -1.228 1.763 -9.625 1 98.81 154 GLY B N 1
ATOM 2700 C CA . GLY B 1 154 ? -0.6 1.916 -8.32 1 98.81 154 GLY B CA 1
ATOM 2701 C C . GLY B 1 154 ? 0.739 2.627 -8.383 1 98.81 154 GLY B C 1
ATOM 2702 O O . GLY B 1 154 ? 1.015 3.514 -7.574 1 98.81 154 GLY B O 1
ATOM 2703 N N . LEU B 1 155 ? 1.53 2.271 -9.375 1 98.94 155 LEU B N 1
ATOM 2704 C CA . LEU B 1 155 ? 2.846 2.879 -9.539 1 98.94 155 LEU B CA 1
ATOM 2705 C C . LEU B 1 155 ? 2.725 4.371 -9.82 1 98.94 155 LEU B C 1
ATOM 2707 O O . LEU B 1 155 ? 3.438 5.184 -9.219 1 98.94 155 LEU B O 1
ATOM 2711 N N . ILE B 1 156 ? 1.828 4.723 -10.688 1 98.88 156 ILE B N 1
ATOM 2712 C CA . ILE B 1 156 ? 1.563 6.133 -10.961 1 98.88 156 ILE B CA 1
ATOM 2713 C C . ILE B 1 156 ? 1.133 6.832 -9.672 1 98.88 156 ILE B C 1
ATOM 2715 O O . ILE B 1 156 ? 1.599 7.934 -9.367 1 98.88 156 ILE B O 1
ATOM 2719 N N . GLY B 1 157 ? 0.258 6.172 -8.938 1 98.88 157 GLY B N 1
ATOM 2720 C CA . GLY B 1 157 ? -0.195 6.723 -7.672 1 98.88 157 GLY B CA 1
ATOM 2721 C C . GLY B 1 157 ? 0.938 6.996 -6.703 1 98.88 157 GLY B C 1
ATOM 2722 O O . GLY B 1 157 ? 1.021 8.086 -6.129 1 98.88 157 GLY B O 1
ATOM 2723 N N . PHE B 1 158 ? 1.846 6.059 -6.555 1 98.88 158 PHE B N 1
ATOM 2724 C CA . PHE B 1 158 ? 2.951 6.207 -5.613 1 98.88 158 PHE B CA 1
ATOM 2725 C C . PHE B 1 158 ? 3.932 7.27 -6.094 1 98.88 158 PHE B C 1
ATOM 2727 O O . PHE B 1 158 ? 4.535 7.977 -5.285 1 98.88 158 PHE B O 1
ATOM 2734 N N . MET B 1 159 ? 4.129 7.414 -7.438 1 98.88 159 MET B N 1
ATOM 2735 C CA . MET B 1 159 ? 4.988 8.461 -7.977 1 98.88 159 MET B CA 1
ATOM 2736 C C . MET B 1 159 ? 4.449 9.844 -7.629 1 98.88 159 MET B C 1
ATOM 2738 O O . MET B 1 159 ? 5.203 10.727 -7.207 1 98.88 159 MET B O 1
ATOM 2742 N N . LEU B 1 160 ? 3.178 10.023 -7.781 1 98.88 160 LEU B N 1
ATOM 2743 C CA . LEU B 1 160 ? 2.543 11.297 -7.465 1 98.88 160 LEU B CA 1
ATOM 2744 C C . LEU B 1 160 ? 2.588 11.57 -5.961 1 98.88 160 LEU B C 1
ATOM 2746 O O . LEU B 1 160 ? 2.867 12.695 -5.535 1 98.88 160 LEU B O 1
ATOM 2750 N N . ASN B 1 161 ? 2.277 10.562 -5.195 1 98.88 161 ASN B N 1
ATOM 2751 C CA . ASN B 1 161 ? 2.379 10.695 -3.746 1 98.88 161 ASN B CA 1
ATOM 2752 C C . ASN B 1 161 ? 3.781 11.117 -3.318 1 98.88 161 ASN B C 1
ATOM 2754 O O . ASN B 1 161 ? 3.941 12.023 -2.5 1 98.88 161 ASN B O 1
ATOM 2758 N N . TYR B 1 162 ? 4.789 10.453 -3.877 1 98.88 162 TYR B N 1
ATOM 2759 C CA . TYR B 1 162 ? 6.176 10.789 -3.574 1 98.88 162 TYR B CA 1
ATOM 2760 C C . TYR B 1 162 ? 6.465 12.25 -3.9 1 98.88 162 TYR B C 1
ATOM 2762 O O . TYR B 1 162 ? 7.09 12.961 -3.105 1 98.88 162 TYR B O 1
ATOM 2770 N N . LYS B 1 163 ? 6.027 12.656 -5.051 1 98.81 163 LYS B N 1
ATOM 2771 C CA . LYS B 1 163 ? 6.227 14.039 -5.461 1 98.81 163 LYS B CA 1
ATOM 2772 C C . LYS B 1 163 ? 5.598 15.008 -4.461 1 98.81 163 LYS B C 1
ATOM 2774 O O . LYS B 1 163 ? 6.234 15.969 -4.035 1 98.81 163 LYS B O 1
ATOM 2779 N N . GLY B 1 164 ? 4.359 14.75 -4.113 1 98.62 164 GLY B N 1
ATOM 2780 C CA . GLY B 1 164 ? 3.666 15.602 -3.16 1 98.62 164 GLY B CA 1
ATOM 2781 C C . GLY B 1 164 ? 4.336 15.648 -1.799 1 98.62 164 GLY B C 1
ATOM 2782 O O . GLY B 1 164 ? 4.555 16.719 -1.241 1 98.62 164 GLY B O 1
ATOM 2783 N N . VAL B 1 165 ? 4.715 14.508 -1.275 1 98.69 165 VAL B N 1
ATOM 2784 C CA . VAL B 1 165 ? 5.34 14.391 0.038 1 98.69 165 VAL B CA 1
ATOM 2785 C C . VAL B 1 165 ? 6.703 15.086 0.023 1 98.69 165 VAL B C 1
ATOM 2787 O O . VAL B 1 165 ? 7.094 15.719 1.004 1 98.69 165 VAL B O 1
ATOM 2790 N N . LYS B 1 166 ? 7.383 14.93 -1.057 1 98.69 166 LYS B N 1
ATOM 2791 C CA . LYS B 1 166 ? 8.68 15.578 -1.186 1 98.69 166 LYS B CA 1
ATOM 2792 C C . LYS B 1 166 ? 8.539 17.094 -1.122 1 98.69 166 LYS B C 1
ATOM 2794 O O . LYS B 1 166 ? 9.336 17.781 -0.471 1 98.69 166 LYS B O 1
ATOM 2799 N N . ILE B 1 167 ? 7.559 17.656 -1.811 1 97.94 167 ILE B N 1
ATOM 2800 C CA . ILE B 1 167 ? 7.309 19.094 -1.767 1 97.94 167 ILE B CA 1
ATOM 2801 C C . ILE B 1 167 ? 7.043 19.531 -0.326 1 97.94 167 ILE B C 1
ATOM 2803 O O . ILE B 1 167 ? 7.59 20.531 0.138 1 97.94 167 ILE B O 1
ATOM 2807 N N . LEU B 1 168 ? 6.242 18.781 0.412 1 97 168 LEU B N 1
ATOM 2808 C CA . LEU B 1 168 ? 5.941 19.094 1.802 1 97 168 LEU B CA 1
ATOM 2809 C C . LEU B 1 168 ? 7.203 19.062 2.656 1 97 168 LEU B C 1
ATOM 2811 O O . LEU B 1 168 ? 7.418 19.922 3.502 1 97 168 LEU B O 1
ATOM 2815 N N . TYR B 1 169 ? 7.988 18.094 2.463 1 97.75 169 TYR B N 1
ATOM 2816 C CA . TYR B 1 169 ? 9.258 18 3.182 1 97.75 169 TYR B CA 1
ATOM 2817 C C . TYR B 1 169 ? 10.133 19.203 2.906 1 97.75 169 TYR B C 1
ATOM 2819 O O . TYR B 1 169 ? 10.742 19.766 3.824 1 97.75 169 TYR B O 1
ATOM 2827 N N . ASP B 1 170 ? 10.25 19.578 1.622 1 96.5 170 ASP B N 1
ATOM 2828 C CA . ASP B 1 170 ? 11.086 20.703 1.232 1 96.5 170 ASP B CA 1
ATOM 2829 C C . ASP B 1 170 ? 10.609 22 1.888 1 96.5 170 ASP B C 1
ATOM 2831 O O . ASP B 1 170 ? 11.422 22.812 2.33 1 96.5 170 ASP B O 1
ATOM 2835 N N . ILE B 1 171 ? 9.328 22.188 1.941 1 93.31 171 ILE B N 1
ATOM 2836 C CA . ILE B 1 171 ? 8.758 23.359 2.604 1 93.31 171 ILE B CA 1
ATOM 2837 C C . ILE B 1 171 ? 9.164 23.375 4.078 1 93.31 171 ILE B C 1
ATOM 2839 O O . ILE B 1 171 ? 9.648 24.375 4.59 1 93.31 171 ILE B O 1
ATOM 2843 N N . SER B 1 172 ? 9.008 22.234 4.695 1 93.31 172 SER B N 1
ATOM 2844 C CA . SER B 1 172 ? 9.352 22.125 6.109 1 93.31 172 SER B CA 1
ATOM 2845 C C . SER B 1 172 ? 10.844 22.344 6.332 1 93.31 172 SER B C 1
ATOM 2847 O O . SER B 1 172 ? 11.234 22.984 7.316 1 93.31 172 SER B O 1
ATOM 2849 N N . ASN B 1 173 ? 11.594 21.812 5.5 1 92.5 173 ASN B N 1
ATOM 2850 C CA . ASN B 1 173 ? 13.039 21.953 5.609 1 92.5 173 ASN B CA 1
ATOM 2851 C C . ASN B 1 173 ? 13.484 23.406 5.438 1 92.5 173 ASN B C 1
ATOM 2853 O O . ASN B 1 173 ? 14.398 23.859 6.121 1 92.5 173 ASN B O 1
ATOM 2857 N N . GLU B 1 174 ? 12.859 24.141 4.562 1 89 174 GLU B N 1
ATOM 2858 C CA . GLU B 1 174 ? 13.148 25.562 4.359 1 89 174 GLU B CA 1
ATOM 2859 C C . GLU B 1 174 ? 12.773 26.391 5.586 1 89 174 GLU B C 1
ATOM 2861 O O . GLU B 1 174 ? 13.469 27.328 5.945 1 89 174 GLU B O 1
ATOM 2866 N N . ASN B 1 175 ? 11.695 25.984 6.18 1 83.31 175 ASN B N 1
ATOM 2867 C CA . ASN B 1 175 ? 11.227 26.688 7.367 1 83.31 175 ASN B CA 1
ATOM 2868 C C . ASN B 1 175 ? 12.211 26.562 8.523 1 83.31 175 ASN B C 1
ATOM 2870 O O . ASN B 1 175 ? 12.328 27.453 9.359 1 83.31 175 ASN B O 1
ATOM 2874 N N . VAL B 1 176 ? 12.82 25.422 8.625 1 82.81 176 VAL B N 1
ATOM 2875 C CA . VAL B 1 176 ? 13.789 25.203 9.695 1 82.81 176 VAL B CA 1
ATOM 2876 C C . VAL B 1 176 ? 15.078 25.969 9.398 1 82.81 176 VAL B C 1
ATOM 2878 O O . VAL B 1 176 ? 15.742 26.453 10.312 1 82.81 176 VAL B O 1
ATOM 2881 N N . THR B 1 177 ? 15.367 26.156 8.117 1 76 177 THR B N 1
ATOM 2882 C CA . THR B 1 177 ? 16.625 26.781 7.727 1 76 177 THR B CA 1
ATOM 2883 C C . THR B 1 177 ? 16.531 28.312 7.844 1 76 177 THR B C 1
ATOM 2885 O O . THR B 1 177 ? 17.531 28.984 8.078 1 76 177 THR B O 1
ATOM 2888 N N . PHE B 1 178 ? 15.375 28.891 7.59 1 71.31 178 PHE B N 1
ATOM 2889 C CA . PHE B 1 178 ? 15.25 30.344 7.59 1 71.31 178 PHE B CA 1
ATOM 2890 C C . PHE B 1 178 ? 14.766 30.844 8.945 1 71.31 178 PHE B C 1
ATOM 2892 O O . PHE B 1 178 ? 14.695 32.062 9.172 1 71.31 178 PHE B O 1
ATOM 2899 N N . ASP B 1 179 ? 14.359 29.969 9.812 1 57.94 179 ASP B N 1
ATOM 2900 C CA . ASP B 1 179 ? 14.07 30.422 11.164 1 57.94 179 ASP B CA 1
ATOM 2901 C C . ASP B 1 179 ? 15.344 30.438 12.016 1 57.94 179 ASP B C 1
ATOM 2903 O O . ASP B 1 179 ? 16.172 29.547 11.922 1 57.94 179 ASP B O 1
#

=== Feature glossary ===
Annotated list of the representations used here:

Nearest PDB structures. The Foldseek neighbor list gives the closest experimentally determined structures in the PDB, ranked by structural alignment. TM-score near 1 means near-identical fold; near 0.3 means only rough topology match. This is how one finds what a novel AlphaFold prediction most resembles in the solved-structure universe.

Foldseek 3Di. Foldseek's 3Di representation compresses backbone geometry into a per-residue letter drawn from a learned twenty-state alphabet. It captures the tertiary interaction pattern around each residue — which residues are packed against it in space, regardless of where they are in sequence.

Radius of gyration, Cα contacts, bounding box. Radius of gyration (Rg) is the root-mean-square distance of Cα atoms from their centroid — a single number for overall size and compactness. A globular domain of N residues has Rg ≈ 2.2·N^0.38 Å; an extended or disordered chain has a much larger Rg. The Cα contact count is the number of residue pairs whose Cα atoms are within 8 Å and are more than four positions apart in sequence — a standard proxy for tertiary packing density. The bounding box is the smallest axis-aligned box enclosing all Cα atoms.

InterPro / GO / CATH / organism. The annotation block draws on four external resources. InterPro: which protein families and domains the sequence belongs to. GO: standardized terms for what the protein does, what process it participates in, and where in the cell it acts. CATH: which structural fold it has in the CATH hierarchy. Organism: the species of origin.

mmCIF coordinates. The mmCIF block holds the 3D Cartesian coordinates of each backbone atom (N, Cα, C, O) in ångströms. mmCIF is the PDB's canonical archive format — a tagged-loop text representation of the atomic model.

pLDDT. pLDDT is the predicted lDDT-Cα score: AlphaFold's confidence that the local environment of each residue (all inter-atomic distances within 15 Å) is correctly placed. It is a per-residue number between 0 and 100, with higher meaning more reliable.

Backbone torsions (φ/ψ). φ (phi) and ψ (psi) are the two rotatable backbone dihedrals per residue: φ is the C(i-1)–N–Cα–C torsion, ψ is the N–Cα–C–N(i+1) torsion, both in degrees on (−180°, 180°]. α-helical residues cluster near (−60°, −45°); β-strand residues near (−120°, +130°). A Ramachandran plot is simply a scatter of (φ, ψ) for every residue.

B-factor. For experimental (PDB) structures, the B-factor (temperature factor) quantifies the positional spread of each atom in the crystal — a combination of thermal vibration and static disorder — in units of Å². High B-factors mark flexible loops or poorly resolved regions; low B-factors mark the rigid, well-ordered core.

Secondary structure (3-state, P-SEA). SS3 is a coarse helix/strand/coil call (letters a/b/c) made by the P-SEA algorithm from inter-Cα distances and dihedrals. It is less detailed than DSSP but needs only Cα positions.

Predicted aligned error. Predicted aligned error is AlphaFold's pairwise confidence. Unlike pLDDT (per-residue), PAE is per-residue-pair and captures whether two parts of the structure are correctly placed relative to each other. Units are ångströms of expected positional error.

Solvent-accessible surface area. Solvent-accessible surface area (SASA) is the area in Å² traced out by the centre of a 1.4 Å probe sphere (a water molecule) rolled over the protein's van der Waals surface (Shrake–Rupley / Lee–Richards construction). Buried residues have near-zero SASA; fully exposed residues can exceed 200 Å². The total SASA scales roughly with the number of surface residues.

Secondary structure (8-state, DSSP). The SS8 string is DSSP's per-residue secondary-structure call. α-helix (H) means an i→i+4 H-bond ladder; β-strand (E) means the residue participates in a β-sheet; 3₁₀ (G) and π (I) are tighter and wider helices; T/S are turns/bends; '-' is loop.

Rendered structure images. Structure images are PyMOL renders from six orthogonal camera directions. Cartoon representation draws helices as coils and strands as arrows; sticks shows the backbone as bonds; surface shows the solvent-excluded envelope. Rainbow coloring maps sequence position to hue (blue→red, N→C); chain coloring assigns a distinct color per polypeptide.

Sequence. The amino-acid sequence is the protein's primary structure: the linear order of residues from the N-terminus to the C-terminus, written in one-letter code. Everything else here — the 3D coordinates, the secondary structure, the domain annotations — is ultimately a consequence of this string.

Contact-map, Ramachandran, and PAE plots. Three diagnostic plots accompany the record. The Cα contact map visualizes the tertiary structure as a 2D adjacency matrix (8 Å cutoff, sequence-local contacts suppressed). The Ramachandran plot shows the distribution of backbone (φ, ψ) torsions, with points in the α and β basins reflecting secondary structure content. The PAE plot shows AlphaFold's inter-residue confidence as a color matrix.